Protein AF-A0A3M7NAZ9-F1 (afdb_monomer)

Structure (mmCIF, N/CA/C/O backbone):
data_AF-A0A3M7NAZ9-F1
#
_entry.id   AF-A0A3M7NAZ9-F1
#
loop_
_atom_site.group_PDB
_atom_site.id
_atom_site.type_symbol
_atom_site.label_atom_id
_atom_site.label_alt_id
_atom_site.label_comp_id
_atom_site.label_asym_id
_atom_site.label_entity_id
_atom_site.label_seq_id
_atom_site.pdbx_PDB_ins_code
_atom_site.Cartn_x
_atom_site.Cartn_y
_atom_site.Cartn_z
_atom_site.occupancy
_atom_site.B_iso_or_equiv
_atom_site.auth_seq_id
_atom_site.auth_comp_id
_atom_site.auth_asym_id
_atom_site.auth_atom_id
_atom_site.pdbx_PDB_model_num
ATOM 1 N N . MET A 1 1 ? 15.655 -13.057 -24.371 1.00 66.00 1 MET A N 1
ATOM 2 C CA . MET A 1 1 ? 16.473 -12.043 -23.666 1.00 66.00 1 MET A CA 1
ATOM 3 C C . MET A 1 1 ? 15.870 -11.839 -22.284 1.00 66.00 1 MET A C 1
ATOM 5 O O . MET A 1 1 ? 14.656 -11.699 -22.209 1.00 66.00 1 MET A O 1
ATOM 9 N N . VAL A 1 2 ? 16.664 -11.912 -21.213 1.00 79.81 2 VAL A N 1
ATOM 10 C CA . VAL A 1 2 ? 16.162 -11.764 -19.833 1.00 79.81 2 VAL A CA 1
ATOM 11 C C . VAL A 1 2 ? 16.092 -10.277 -19.487 1.00 79.81 2 VAL A C 1
ATOM 13 O O . VAL A 1 2 ? 17.062 -9.552 -19.715 1.00 79.81 2 VAL A O 1
ATOM 16 N N . LYS A 1 3 ? 14.947 -9.829 -18.963 1.00 83.62 3 LYS A N 1
ATOM 17 C CA . LYS A 1 3 ? 14.735 -8.464 -18.469 1.00 83.62 3 LYS A CA 1
ATOM 18 C C . LYS A 1 3 ? 14.530 -8.489 -16.955 1.00 83.62 3 LYS A C 1
ATOM 20 O O . LYS A 1 3 ? 13.880 -9.397 -16.444 1.00 83.62 3 LYS A O 1
ATOM 25 N N . ALA A 1 4 ? 15.064 -7.489 -16.268 1.00 84.88 4 ALA A N 1
ATOM 26 C CA . ALA A 1 4 ? 14.765 -7.195 -14.875 1.00 84.88 4 ALA A CA 1
ATOM 27 C C . ALA A 1 4 ? 13.618 -6.182 -14.834 1.00 84.88 4 ALA A C 1
ATOM 29 O O . ALA A 1 4 ? 13.743 -5.108 -15.420 1.00 84.88 4 ALA A O 1
ATOM 30 N N . GLY A 1 5 ? 12.505 -6.530 -14.191 1.00 82.75 5 GLY A N 1
ATOM 31 C CA . GLY A 1 5 ? 11.388 -5.619 -13.939 1.00 82.75 5 GLY A CA 1
ATOM 32 C C . GLY A 1 5 ? 11.303 -5.287 -12.455 1.00 82.75 5 GLY A C 1
ATOM 33 O O . GLY A 1 5 ? 11.588 -6.146 -11.622 1.00 82.75 5 GLY A O 1
ATOM 34 N N . ILE A 1 6 ? 10.910 -4.061 -12.116 1.00 85.62 6 ILE A N 1
ATOM 35 C CA . ILE A 1 6 ? 10.749 -3.638 -10.726 1.00 85.62 6 ILE A CA 1
ATOM 36 C C . ILE A 1 6 ? 9.333 -3.137 -10.457 1.00 85.62 6 ILE A C 1
ATOM 38 O O . ILE A 1 6 ? 8.802 -2.286 -11.162 1.00 85.62 6 ILE A O 1
ATOM 42 N N . LEU A 1 7 ? 8.733 -3.666 -9.392 1.00 87.12 7 LEU A N 1
ATOM 43 C CA . LEU A 1 7 ? 7.502 -3.143 -8.820 1.00 87.12 7 LEU A CA 1
ATOM 44 C C . LEU A 1 7 ? 7.859 -2.237 -7.643 1.00 87.12 7 LEU A C 1
ATOM 46 O O . LEU A 1 7 ? 8.495 -2.688 -6.685 1.00 87.12 7 LEU A O 1
ATOM 50 N N . LEU A 1 8 ? 7.420 -0.982 -7.717 1.00 84.81 8 LEU A N 1
ATOM 51 C CA . LEU A 1 8 ? 7.516 -0.017 -6.629 1.00 84.81 8 LEU A CA 1
ATOM 52 C C . LEU A 1 8 ? 6.176 0.076 -5.917 1.00 84.81 8 LEU A C 1
ATOM 54 O O . LEU A 1 8 ? 5.178 0.475 -6.509 1.00 84.81 8 LEU A O 1
ATOM 58 N N . SER A 1 9 ? 6.167 -0.268 -4.634 1.00 84.94 9 SER A N 1
ATOM 59 C CA . SER A 1 9 ? 4.989 -0.113 -3.781 1.00 84.94 9 SER A CA 1
ATOM 60 C C . SER A 1 9 ? 5.207 0.986 -2.746 1.00 84.94 9 SER A C 1
ATOM 62 O O . SER A 1 9 ? 6.298 1.129 -2.186 1.00 84.94 9 SER A O 1
ATOM 64 N N . ARG A 1 10 ? 4.149 1.748 -2.464 1.00 84.06 10 ARG A N 1
ATOM 65 C CA . ARG A 1 10 ? 4.075 2.647 -1.309 1.00 84.06 10 ARG A CA 1
ATOM 66 C C . ARG A 1 10 ? 3.192 1.990 -0.243 1.00 84.06 10 ARG A C 1
ATOM 68 O O . ARG A 1 10 ? 2.092 1.550 -0.586 1.00 84.06 10 ARG A O 1
ATOM 75 N N . PRO A 1 11 ? 3.651 1.851 1.011 1.00 81.38 11 PRO A N 1
ATOM 76 C CA . PRO A 1 11 ? 2.786 1.357 2.071 1.00 81.38 11 PRO A CA 1
ATOM 77 C C . PRO A 1 11 ? 1.646 2.351 2.329 1.00 81.38 11 PRO A C 1
ATOM 79 O O . PRO A 1 11 ? 1.861 3.558 2.181 1.00 81.38 11 PRO A O 1
ATOM 82 N N . PRO A 1 12 ? 0.452 1.874 2.718 1.00 82.19 12 PRO A N 1
ATOM 83 C CA . PRO A 1 12 ? -0.594 2.765 3.194 1.00 82.19 12 PRO A CA 1
ATOM 84 C C . PRO A 1 12 ? -0.091 3.501 4.442 1.00 82.19 12 PRO A C 1
ATOM 86 O O . PRO A 1 12 ? 0.514 2.899 5.330 1.00 82.19 12 PRO A O 1
ATOM 89 N N . LEU A 1 13 ? -0.289 4.819 4.473 1.00 79.69 13 LEU A N 1
ATOM 90 C CA . LEU A 1 13 ? 0.074 5.658 5.621 1.00 79.69 13 LEU A CA 1
ATOM 91 C C . LEU A 1 13 ? -1.034 5.698 6.674 1.00 79.69 13 LEU A C 1
ATOM 93 O O . LEU A 1 13 ? -0.771 6.001 7.833 1.00 79.69 13 LEU A O 1
ATOM 97 N N . LEU A 1 14 ? -2.263 5.418 6.247 1.00 79.38 14 LEU A N 1
ATOM 98 C CA . LEU A 1 14 ? -3.459 5.424 7.072 1.00 79.38 14 LEU A CA 1
ATOM 99 C C . LEU A 1 14 ? -4.006 4.003 7.167 1.00 79.38 14 LEU A C 1
ATOM 101 O O . LEU A 1 14 ? -3.797 3.184 6.270 1.00 79.38 14 LEU A O 1
ATOM 105 N N . THR A 1 15 ? -4.692 3.723 8.268 1.00 78.25 15 THR A N 1
ATOM 106 C CA . THR A 1 15 ? -5.481 2.502 8.418 1.00 78.25 15 THR A CA 1
ATOM 107 C C . THR A 1 15 ? -6.624 2.491 7.401 1.00 78.25 15 THR A C 1
ATOM 109 O O . THR A 1 15 ? -7.124 3.568 7.065 1.00 78.25 15 THR A O 1
ATOM 112 N N . PRO A 1 16 ? -7.030 1.310 6.904 1.00 79.25 16 PRO A N 1
ATOM 113 C CA . PRO A 1 16 ? -8.186 1.201 6.023 1.00 79.25 16 PRO A CA 1
ATOM 114 C C . PRO A 1 16 ? -9.466 1.620 6.752 1.00 79.25 16 PRO A C 1
ATOM 116 O O . PRO A 1 16 ? -9.531 1.577 7.985 1.00 79.25 16 PRO A O 1
ATOM 119 N N . ASP A 1 17 ? -10.479 1.995 5.977 1.00 77.81 17 ASP A N 1
ATOM 120 C CA . ASP A 1 17 ? -11.808 2.270 6.513 1.00 77.81 17 ASP A CA 1
ATOM 121 C C . ASP A 1 17 ? -12.437 0.965 7.022 1.00 77.81 17 ASP A C 1
ATOM 123 O O . ASP A 1 17 ? -12.345 -0.083 6.376 1.00 77.81 17 ASP A O 1
ATOM 127 N N . THR A 1 18 ? -13.052 1.017 8.203 1.00 78.12 18 THR A N 1
ATOM 128 C CA . THR A 1 18 ? -13.640 -0.163 8.841 1.00 78.12 18 THR A CA 1
ATOM 129 C C . THR A 1 18 ? -14.891 -0.618 8.101 1.00 78.12 18 THR A C 1
ATOM 131 O O . THR A 1 18 ? -15.740 0.183 7.700 1.00 78.12 18 THR A O 1
ATOM 134 N N . HIS A 1 19 ? -15.050 -1.933 7.942 1.00 84.88 19 HIS A N 1
ATOM 135 C CA . HIS A 1 19 ? -16.283 -2.472 7.377 1.00 84.88 19 HIS A CA 1
ATOM 136 C C . HIS A 1 19 ? -17.451 -2.264 8.372 1.00 84.88 19 HIS A C 1
ATOM 138 O O . HIS A 1 19 ? -17.239 -2.400 9.580 1.00 84.88 19 HIS A O 1
ATOM 144 N N . PRO A 1 20 ? -18.706 -2.026 7.930 1.00 82.81 20 PRO A N 1
ATOM 145 C CA . PRO A 1 20 ? -19.836 -1.799 8.844 1.00 82.81 20 PRO A CA 1
ATOM 146 C C . PRO A 1 20 ? -20.030 -2.907 9.892 1.00 82.81 20 PRO A C 1
ATOM 148 O O . PRO A 1 20 ? -20.353 -2.645 11.048 1.00 82.81 20 PRO A O 1
ATOM 151 N N . PHE A 1 21 ? -19.773 -4.160 9.504 1.00 85.00 21 PHE A N 1
ATOM 152 C CA . PHE A 1 21 ? -19.773 -5.293 10.435 1.00 85.00 21 PHE A CA 1
ATOM 153 C C . PHE A 1 21 ? -18.644 -5.222 11.475 1.00 85.00 21 PHE A C 1
ATOM 155 O O . PHE A 1 21 ? -18.879 -5.540 12.637 1.00 85.00 21 PHE A O 1
ATOM 162 N N . GLU A 1 22 ? -17.436 -4.805 11.089 1.00 79.50 22 GLU A N 1
ATOM 163 C CA . GLU A 1 22 ? -16.303 -4.676 12.016 1.00 79.50 22 GLU A CA 1
ATOM 164 C C . GLU A 1 22 ? -16.562 -3.571 13.037 1.00 79.50 22 GLU A C 1
ATOM 166 O O . GLU A 1 22 ? -16.331 -3.775 14.225 1.00 79.50 22 GLU A O 1
ATOM 171 N N . ALA A 1 23 ? -17.126 -2.442 12.599 1.00 78.25 23 ALA A N 1
ATOM 172 C CA . ALA A 1 23 ? -17.541 -1.364 13.491 1.00 78.25 23 ALA A CA 1
ATOM 173 C C . ALA A 1 23 ? -18.561 -1.858 14.536 1.00 78.25 23 ALA A C 1
ATOM 175 O O . ALA A 1 23 ? -18.346 -1.697 15.740 1.00 78.25 23 ALA A O 1
ATOM 176 N N . ALA A 1 24 ? -19.620 -2.550 14.097 1.00 78.19 24 ALA A N 1
ATOM 177 C CA . ALA A 1 24 ? -20.625 -3.123 14.995 1.00 78.19 24 ALA A CA 1
ATOM 178 C C . ALA A 1 24 ? -20.036 -4.189 15.940 1.00 78.19 24 ALA A C 1
ATOM 180 O O . ALA A 1 24 ? -20.386 -4.250 17.122 1.00 78.19 24 ALA A O 1
ATOM 181 N N . TYR A 1 25 ? -19.117 -5.018 15.440 1.00 85.69 25 TYR A N 1
ATOM 182 C CA . TYR A 1 25 ? -18.427 -6.028 16.236 1.00 85.69 25 TYR A CA 1
ATOM 183 C C . TYR A 1 25 ? -17.544 -5.398 17.316 1.00 85.69 25 TYR A C 1
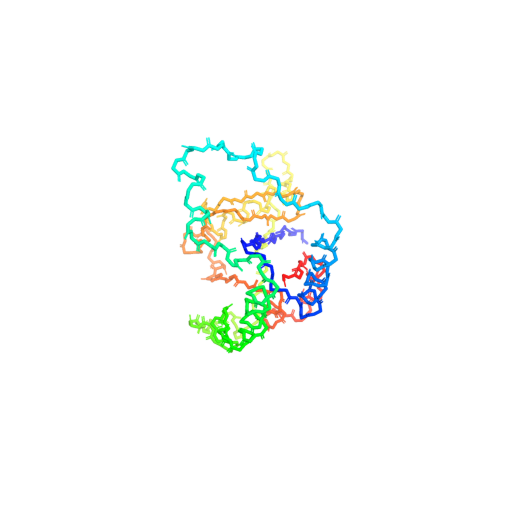ATOM 185 O O . TYR A 1 25 ? -17.627 -5.791 18.480 1.00 85.69 25 TYR A O 1
ATOM 193 N N . HIS A 1 26 ? -16.744 -4.389 16.971 1.00 81.81 26 HIS A N 1
ATOM 194 C CA . HIS A 1 26 ? -15.911 -3.671 17.933 1.00 81.81 26 HIS A CA 1
ATOM 195 C C . HIS A 1 26 ? -16.747 -2.951 18.991 1.00 81.81 26 HIS A C 1
ATOM 197 O O . HIS A 1 26 ? -16.404 -2.992 20.173 1.00 81.81 26 HIS A O 1
ATOM 203 N N . LEU A 1 27 ? -17.884 -2.374 18.603 1.00 80.56 27 LEU A N 1
ATOM 204 C CA . LEU A 1 27 ? -18.843 -1.779 19.533 1.00 80.56 27 LEU A CA 1
ATOM 205 C C . LEU A 1 27 ? -19.397 -2.829 20.509 1.00 80.56 27 LEU A C 1
ATOM 207 O O . LEU A 1 27 ? -19.415 -2.613 21.723 1.00 80.56 27 LEU A O 1
ATOM 211 N N . TYR A 1 28 ? -19.795 -3.999 20.007 1.00 81.44 28 TYR A N 1
ATOM 212 C CA . TYR A 1 28 ? -20.244 -5.110 20.847 1.00 81.44 28 TYR A CA 1
ATOM 213 C C . TYR A 1 28 ? -19.155 -5.575 21.825 1.00 81.44 28 TYR A C 1
ATOM 215 O O . TYR A 1 28 ? -19.415 -5.720 23.023 1.00 81.44 28 TYR A O 1
ATOM 223 N N . GLN A 1 29 ? -17.926 -5.762 21.337 1.00 88.38 29 GLN A N 1
ATOM 224 C CA . GLN A 1 29 ? -16.785 -6.143 22.169 1.00 88.38 29 GLN A CA 1
ATOM 225 C C . GLN A 1 29 ? -16.478 -5.096 23.241 1.00 88.38 29 GLN A C 1
ATOM 227 O O . GLN A 1 29 ? -16.198 -5.465 24.380 1.00 88.38 29 GLN A O 1
ATOM 232 N N . ARG A 1 30 ? -16.571 -3.803 22.909 1.00 80.44 30 ARG A N 1
ATOM 233 C CA . ARG A 1 30 ? -16.389 -2.705 23.863 1.00 80.44 30 ARG A CA 1
ATOM 234 C C . ARG A 1 30 ? -17.410 -2.783 24.997 1.00 80.44 30 ARG A C 1
ATOM 236 O O . ARG A 1 30 ? -17.002 -2.781 26.153 1.00 80.44 30 ARG A O 1
ATOM 243 N N . ARG A 1 31 ? -18.697 -2.981 24.687 1.00 79.75 31 ARG A N 1
ATOM 244 C CA . ARG A 1 31 ? -19.764 -3.141 25.697 1.00 79.75 31 ARG A CA 1
ATOM 245 C C . ARG A 1 31 ? -19.570 -4.374 26.580 1.00 79.75 31 ARG A C 1
ATOM 247 O O . ARG A 1 31 ? -19.859 -4.339 27.773 1.00 79.75 31 ARG A O 1
ATOM 254 N N . LEU A 1 32 ? -19.106 -5.486 26.007 1.00 85.12 32 LEU A N 1
ATOM 255 C CA . LEU A 1 32 ? -18.746 -6.664 26.800 1.00 85.12 32 LEU A CA 1
ATOM 256 C C . LEU A 1 32 ? -17.568 -6.369 27.727 1.00 85.12 32 LEU A C 1
ATOM 258 O O . LEU A 1 32 ? -17.608 -6.744 28.897 1.00 85.12 32 LEU A O 1
ATOM 262 N N . ASN A 1 33 ? -16.543 -5.690 27.218 1.00 86.69 33 ASN A N 1
ATOM 263 C CA . ASN A 1 33 ? -15.370 -5.340 28.001 1.00 86.69 33 ASN A CA 1
ATOM 264 C C . ASN A 1 33 ? -15.727 -4.377 29.138 1.00 86.69 33 ASN A C 1
ATOM 266 O O . ASN A 1 33 ? -15.308 -4.611 30.259 1.00 86.69 33 ASN A O 1
ATOM 270 N N . GLU A 1 34 ? -16.568 -3.372 28.897 1.00 81.94 34 GLU A N 1
ATOM 271 C CA . GLU A 1 34 ? -17.064 -2.440 29.923 1.00 81.94 34 GLU A CA 1
ATOM 272 C C . GLU A 1 34 ? -17.805 -3.156 31.066 1.00 81.94 34 GLU A C 1
ATOM 274 O O . GLU A 1 34 ? -17.721 -2.736 32.215 1.00 81.94 34 GLU A O 1
ATOM 279 N N . ARG A 1 35 ? -18.476 -4.281 30.781 1.00 84.88 35 ARG A N 1
ATOM 280 C CA . ARG A 1 35 ? -19.149 -5.102 31.805 1.00 84.88 35 ARG A CA 1
ATOM 281 C C . ARG A 1 35 ? -18.212 -6.028 32.575 1.00 84.88 35 ARG A C 1
ATOM 283 O O . ARG A 1 35 ? -18.533 -6.411 33.697 1.00 84.88 35 ARG A O 1
ATOM 290 N N . LEU A 1 36 ? -17.121 -6.463 31.948 1.00 88.69 36 LEU A N 1
ATOM 291 C CA . LEU A 1 36 ? -16.186 -7.436 32.520 1.00 88.69 36 LEU A CA 1
ATOM 292 C C . LEU A 1 36 ? -14.987 -6.774 33.200 1.00 88.69 36 LEU A C 1
ATOM 294 O O . LEU A 1 36 ? -14.394 -7.360 34.107 1.00 88.69 36 LEU A O 1
ATOM 298 N N . VAL A 1 37 ? -14.605 -5.582 32.747 1.00 86.94 37 VAL A N 1
ATOM 299 C CA . VAL A 1 37 ? -13.471 -4.841 33.281 1.00 86.94 37 VAL A CA 1
ATOM 300 C C . VAL A 1 37 ? -13.800 -4.325 34.675 1.00 86.94 37 VAL A C 1
ATOM 302 O O . VAL A 1 37 ? -14.934 -3.974 35.000 1.00 86.94 37 VAL A O 1
ATOM 305 N N . LEU A 1 38 ? -12.776 -4.276 35.520 1.00 87.38 38 LEU A N 1
ATOM 306 C CA . LEU A 1 38 ? -12.891 -3.614 36.809 1.00 87.38 38 LEU A CA 1
ATOM 307 C C . LEU A 1 38 ? -13.136 -2.112 36.589 1.00 87.38 38 LEU A C 1
ATOM 309 O O . LEU A 1 38 ? -12.568 -1.536 35.657 1.00 87.38 38 LEU A O 1
ATOM 313 N N . PRO A 1 39 ? -13.931 -1.460 37.454 1.00 81.81 39 PRO A N 1
ATOM 314 C CA . PRO A 1 39 ? -14.104 -0.017 37.387 1.00 81.81 39 PRO A CA 1
ATOM 315 C C . PRO A 1 39 ? -12.747 0.685 37.520 1.00 81.81 39 PRO A C 1
ATOM 317 O O . PRO A 1 39 ? -11.868 0.240 38.266 1.00 81.81 39 PRO A O 1
ATOM 320 N N . PHE A 1 40 ? -12.579 1.793 36.798 1.00 81.12 40 PHE A N 1
ATOM 321 C CA . PHE A 1 40 ? -11.334 2.555 36.792 1.00 81.12 40 PHE A CA 1
ATOM 322 C C . PHE A 1 40 ? -10.966 3.043 38.206 1.00 81.12 40 PHE A C 1
ATOM 324 O O . PHE A 1 40 ? -11.729 3.744 38.874 1.00 81.12 40 PHE A O 1
ATOM 331 N N . THR A 1 41 ? -9.775 2.671 38.682 1.00 80.31 41 THR A N 1
ATOM 332 C CA . THR A 1 41 ? -9.304 2.964 40.043 1.00 80.31 41 THR A CA 1
ATOM 333 C C . THR A 1 41 ? -8.632 4.336 40.124 1.00 80.31 41 THR A C 1
ATOM 335 O O . THR A 1 41 ? -7.409 4.459 40.172 1.00 80.31 41 THR A O 1
ATOM 338 N N . GLN A 1 42 ? -9.440 5.395 40.205 1.00 75.88 42 GLN A N 1
ATOM 339 C CA . GLN A 1 42 ? -8.965 6.790 40.209 1.00 75.88 42 GLN A CA 1
ATOM 340 C C . GLN A 1 42 ? -7.852 7.079 41.232 1.00 75.88 42 GLN A C 1
ATOM 342 O O . GLN A 1 42 ? -6.909 7.799 40.925 1.00 75.88 42 GLN A O 1
ATOM 347 N N . TYR A 1 43 ? -7.915 6.501 42.438 1.00 75.19 43 TYR A N 1
ATOM 348 C CA . TYR A 1 43 ? -6.937 6.763 43.506 1.00 75.19 43 TYR A CA 1
ATOM 349 C C . TYR A 1 43 ? -5.511 6.287 43.181 1.00 75.19 43 TYR A C 1
ATOM 351 O O . TYR A 1 43 ? -4.561 6.754 43.808 1.00 75.19 43 TYR A O 1
ATOM 359 N N . LEU A 1 44 ? -5.359 5.332 42.253 1.00 81.81 44 LEU A N 1
ATOM 360 C CA . LEU A 1 44 ? -4.053 4.836 41.821 1.00 81.81 44 LEU A CA 1
ATOM 361 C C . LEU A 1 44 ? -3.335 5.873 40.947 1.00 81.81 44 LEU A C 1
ATOM 363 O O . LEU A 1 44 ? -2.122 6.035 41.057 1.00 81.81 44 LEU A O 1
ATOM 367 N N . TYR A 1 45 ? -4.090 6.582 40.107 1.00 79.38 45 TYR A N 1
ATOM 368 C CA . TYR A 1 45 ? -3.566 7.538 39.130 1.00 79.38 45 TYR A CA 1
ATOM 369 C C . TYR A 1 45 ? -3.593 8.981 39.644 1.00 79.38 45 TYR A C 1
ATOM 371 O O . TYR A 1 45 ? -2.692 9.766 39.348 1.00 79.38 45 TYR A O 1
ATOM 379 N N . TYR A 1 46 ? -4.576 9.318 40.479 1.00 78.44 46 TYR A N 1
ATOM 380 C CA . TYR A 1 46 ? -4.782 10.658 41.012 1.00 78.44 46 TYR A CA 1
ATOM 381 C C . TYR A 1 46 ? -4.653 10.665 42.536 1.00 78.44 46 TYR A C 1
ATOM 383 O O . TYR A 1 46 ? -5.412 10.017 43.263 1.00 78.44 46 TYR A O 1
ATOM 391 N N . LYS A 1 47 ? -3.692 11.446 43.043 1.00 75.88 47 LYS A N 1
ATOM 392 C CA . LYS A 1 47 ? -3.550 11.678 44.484 1.00 75.88 47 LYS A CA 1
ATOM 393 C C . LYS A 1 47 ? -4.656 12.612 44.962 1.00 75.88 47 LYS A C 1
ATOM 395 O O . LYS A 1 47 ? -4.843 13.695 44.421 1.00 75.88 47 LYS A O 1
ATOM 400 N N . ARG A 1 48 ? -5.358 12.221 46.025 1.00 73.94 48 ARG A N 1
ATOM 401 C CA . ARG A 1 48 ? -6.375 13.077 46.651 1.00 73.94 48 ARG A CA 1
ATOM 402 C C . ARG A 1 48 ? -5.767 14.419 47.072 1.00 73.94 48 ARG A C 1
ATOM 404 O O . ARG A 1 48 ? -4.663 14.452 47.612 1.00 73.94 48 ARG A O 1
ATOM 411 N N . GLY A 1 49 ? -6.503 15.507 46.848 1.00 74.94 49 GLY A N 1
ATOM 412 C CA . GLY A 1 49 ? -6.099 16.857 47.253 1.00 74.94 49 GLY A CA 1
ATOM 413 C C . GLY A 1 49 ? -5.209 17.608 46.257 1.00 74.94 49 GLY A C 1
ATOM 414 O O . GLY A 1 49 ? -4.861 18.755 46.523 1.00 74.94 49 GLY A O 1
ATOM 415 N N . THR A 1 50 ? -4.854 17.019 45.110 1.00 76.25 50 THR A N 1
ATOM 416 C CA . THR A 1 50 ? -4.211 17.771 44.023 1.00 76.25 50 THR A CA 1
ATOM 417 C C . THR A 1 50 ? -5.252 18.549 43.204 1.00 76.25 50 THR A C 1
ATOM 419 O O . THR A 1 50 ? -6.421 18.155 43.161 1.00 76.25 50 THR A O 1
ATOM 422 N N . PRO A 1 51 ? -4.86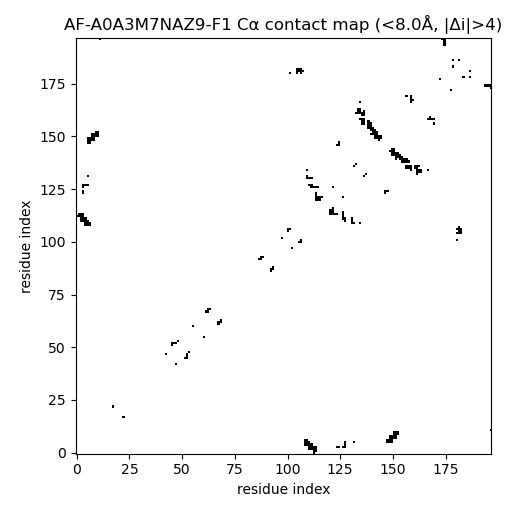6 19.644 42.523 1.00 70.75 51 PRO A N 1
ATOM 423 C CA . PRO A 1 51 ? -5.764 20.366 41.616 1.00 70.75 51 PRO A CA 1
ATOM 424 C C . PRO A 1 51 ? -6.342 19.462 40.517 1.00 70.75 51 PRO A C 1
ATOM 426 O O . PRO A 1 51 ? -7.513 19.573 40.187 1.00 70.75 51 PRO A O 1
ATOM 429 N N . THR A 1 52 ? -5.556 18.493 40.036 1.00 65.62 52 THR A N 1
ATOM 430 C CA . THR A 1 52 ? -5.985 17.475 39.060 1.00 65.62 52 THR A CA 1
ATOM 431 C C . THR A 1 52 ? -7.090 16.549 39.572 1.00 65.62 52 THR A C 1
ATOM 433 O O . THR A 1 52 ? -7.880 16.059 38.780 1.00 65.62 52 THR A O 1
ATOM 436 N N . TRP A 1 53 ? -7.178 16.315 40.886 1.00 61.72 53 TRP A N 1
ATOM 437 C CA . TRP A 1 53 ? -8.263 15.528 41.483 1.00 61.72 53 TRP A CA 1
ATOM 438 C C . TRP A 1 53 ? -9.574 16.324 41.557 1.00 61.72 53 TRP A C 1
ATOM 440 O O . TRP A 1 53 ? -10.653 15.751 41.448 1.00 61.72 53 TRP A O 1
ATOM 450 N N . HIS A 1 54 ? -9.482 17.645 41.737 1.00 57.75 54 HIS A N 1
ATOM 451 C CA . HIS A 1 54 ? -10.649 18.527 41.787 1.00 57.75 54 HIS A CA 1
ATOM 452 C C . HIS A 1 54 ? -11.227 18.805 40.397 1.00 57.75 54 HIS A C 1
ATOM 454 O O . HIS A 1 54 ? -12.426 19.032 40.304 1.00 57.75 54 HIS A O 1
ATOM 460 N N . ASP A 1 55 ? -10.406 18.754 39.344 1.00 60.47 55 ASP A N 1
ATOM 461 C CA . ASP A 1 55 ? -10.839 18.965 37.959 1.00 60.47 55 ASP A CA 1
ATOM 462 C C . ASP A 1 55 ? -11.912 17.939 37.546 1.00 60.47 55 ASP A C 1
ATOM 464 O O . ASP A 1 55 ? -13.016 18.325 37.195 1.00 60.47 55 ASP A O 1
ATOM 468 N N . GLU A 1 56 ? -11.703 16.631 37.743 1.00 60.03 56 GLU A N 1
ATOM 469 C CA . GLU A 1 56 ? -12.722 15.635 37.349 1.00 60.03 56 GLU A CA 1
ATOM 470 C C . GLU A 1 56 ? -13.957 15.592 38.270 1.00 60.03 56 GLU A C 1
ATOM 472 O O . GLU A 1 56 ? -15.080 15.397 37.802 1.00 60.03 56 GLU A O 1
ATOM 477 N N . VAL A 1 57 ? -13.776 15.805 39.582 1.00 54.12 57 VAL A N 1
ATOM 478 C CA . VAL A 1 57 ? -14.892 15.806 40.550 1.00 54.12 57 VAL A CA 1
ATOM 479 C C . VAL A 1 57 ? -15.798 17.030 40.363 1.00 54.12 57 VAL A C 1
ATOM 481 O O . VAL A 1 57 ? -17.003 16.927 40.585 1.00 54.12 57 VAL A O 1
ATOM 484 N N . LEU A 1 58 ? -15.243 18.180 39.960 1.00 55.25 58 LEU A N 1
ATOM 485 C CA . LEU A 1 58 ? -16.009 19.405 39.697 1.00 55.25 58 LEU A CA 1
ATOM 486 C C . LEU A 1 58 ? -16.571 19.464 38.274 1.00 55.25 58 LEU A C 1
ATOM 488 O O . LEU A 1 58 ? -17.605 20.097 38.073 1.00 55.25 58 LEU A O 1
ATOM 492 N N . VAL A 1 59 ? -15.917 18.818 37.305 1.00 58.38 59 VAL A N 1
ATOM 493 C CA . VAL A 1 59 ? -16.392 18.755 35.915 1.00 58.38 59 VAL A CA 1
ATOM 494 C C . VAL A 1 59 ? -17.567 17.789 35.767 1.00 58.38 59 VAL A C 1
ATOM 496 O O . VAL A 1 59 ? -18.362 17.971 34.851 1.00 58.38 59 VAL A O 1
ATOM 499 N N . GLY A 1 60 ? -17.741 16.833 36.692 1.00 55.66 60 GLY A N 1
ATOM 500 C CA . GLY A 1 60 ? -18.835 15.867 36.618 1.00 55.66 60 GLY A CA 1
ATOM 501 C C . GLY A 1 60 ? -18.728 15.087 35.316 1.00 55.66 60 GLY A C 1
ATOM 502 O O . GLY A 1 60 ? -19.559 15.247 34.433 1.00 55.66 60 GLY A O 1
ATOM 503 N N . ASP A 1 61 ? -17.647 14.322 35.161 1.00 56.81 61 ASP A N 1
ATOM 504 C CA . ASP A 1 61 ? -17.333 13.684 33.888 1.00 56.81 61 ASP A CA 1
ATOM 505 C C . ASP A 1 61 ? -18.405 12.651 33.489 1.00 56.81 61 ASP A C 1
ATOM 507 O O . ASP A 1 61 ? -18.442 11.517 33.969 1.00 56.81 61 ASP A O 1
ATOM 511 N N . GLU A 1 62 ? -19.311 13.066 32.604 1.00 55.81 62 GLU A N 1
ATOM 512 C CA . GLU A 1 62 ? -20.360 12.220 32.036 1.00 55.81 62 GLU A CA 1
ATOM 513 C C . GLU A 1 62 ? -19.839 11.362 30.877 1.00 55.81 62 GLU A C 1
ATOM 515 O O . GLU A 1 62 ? -20.615 10.594 30.310 1.00 55.81 62 GLU A O 1
ATOM 520 N N . SER A 1 63 ? -18.551 11.452 30.514 1.00 51.72 63 SER A N 1
ATOM 521 C CA . SER A 1 63 ? -17.962 10.752 29.361 1.00 51.72 63 SER A CA 1
ATOM 522 C C . SER A 1 63 ? -18.131 9.227 29.406 1.00 51.72 63 SER A C 1
ATOM 524 O O . SER A 1 63 ? -18.255 8.593 28.357 1.00 51.72 63 SER A O 1
ATOM 526 N N . GLY A 1 64 ? -18.187 8.648 30.610 1.00 49.12 64 GLY A N 1
ATOM 527 C CA . GLY A 1 64 ? -18.451 7.227 30.849 1.00 49.12 64 GLY A CA 1
ATOM 528 C C . GLY A 1 64 ? -19.910 6.885 31.164 1.00 49.12 64 GLY A C 1
ATOM 529 O O . GLY A 1 64 ? -20.204 5.723 31.437 1.00 49.12 64 GLY A O 1
ATOM 530 N N . SER A 1 65 ? -20.825 7.861 31.177 1.00 57.06 65 SER A N 1
ATOM 531 C CA . SER A 1 65 ? -22.246 7.588 31.403 1.00 57.06 65 SER A CA 1
ATOM 532 C C . SER A 1 65 ? -22.832 6.842 30.204 1.00 57.06 65 SER A C 1
ATOM 534 O O . SER A 1 65 ? -22.576 7.205 29.054 1.00 57.06 65 SER A O 1
ATOM 536 N N . ASP A 1 66 ? -23.653 5.819 30.459 1.00 49.97 66 ASP A N 1
ATOM 537 C CA . ASP A 1 66 ? -24.295 5.023 29.402 1.00 49.97 66 ASP A CA 1
ATOM 538 C C . ASP A 1 66 ? -24.998 5.912 28.363 1.00 49.97 66 ASP A C 1
ATOM 540 O O . ASP A 1 66 ? -24.962 5.617 27.173 1.00 49.97 66 ASP A O 1
ATOM 544 N N . GLN A 1 67 ? -25.593 7.028 28.802 1.00 47.75 67 GLN A N 1
ATOM 545 C CA . GLN A 1 67 ? -26.267 8.003 27.943 1.00 47.75 67 GLN A CA 1
ATOM 546 C C . GLN A 1 67 ? -25.295 8.771 27.042 1.00 47.75 67 GLN A C 1
ATOM 548 O O . GLN A 1 67 ? -25.570 8.904 25.855 1.00 47.75 67 GLN A O 1
ATOM 553 N N . ARG A 1 68 ? -24.145 9.224 27.557 1.00 60.53 68 ARG A N 1
ATOM 554 C CA . ARG A 1 68 ? -23.152 9.958 26.763 1.00 60.53 68 ARG A CA 1
ATOM 555 C C . ARG A 1 68 ? -22.376 9.052 25.821 1.00 60.53 68 ARG A C 1
ATOM 557 O O . ARG A 1 68 ? -22.068 9.452 24.704 1.00 60.53 68 ARG A O 1
ATOM 564 N N . VAL A 1 69 ? -22.090 7.823 26.246 1.00 55.50 69 VAL A N 1
ATOM 565 C CA . VAL A 1 69 ? -21.525 6.793 25.371 1.00 55.50 69 VAL A CA 1
ATOM 566 C C . VAL A 1 69 ? -22.536 6.455 24.278 1.00 55.50 69 VAL A C 1
ATOM 568 O O . VAL A 1 69 ? -22.155 6.412 23.119 1.00 55.50 69 VAL A O 1
ATOM 571 N N . LEU A 1 70 ? -23.827 6.300 24.598 1.00 51.19 70 LEU A N 1
ATOM 572 C CA . LEU A 1 70 ? -24.884 6.143 23.593 1.00 51.19 70 LEU A CA 1
ATOM 573 C C . LEU A 1 70 ? -24.986 7.348 22.653 1.00 51.19 70 LEU A C 1
ATOM 575 O O . LEU A 1 70 ? -25.121 7.129 21.461 1.00 51.19 70 LEU A O 1
ATOM 579 N N . GLU A 1 71 ? -24.887 8.585 23.139 1.00 60.97 71 GLU A N 1
ATOM 580 C CA . GLU A 1 71 ? -24.863 9.783 22.288 1.00 60.97 71 GLU A CA 1
ATOM 581 C C . GLU A 1 71 ? -23.641 9.818 21.373 1.00 60.97 71 GLU A C 1
ATOM 583 O O . GLU A 1 71 ? -23.798 10.022 20.180 1.00 60.97 71 GLU A O 1
ATOM 588 N N . LEU A 1 72 ? -22.437 9.565 21.893 1.00 62.41 72 LEU A N 1
ATOM 589 C CA . LEU A 1 72 ? -21.213 9.496 21.088 1.00 62.41 72 LEU A CA 1
ATOM 590 C C . LEU A 1 72 ? -21.287 8.369 20.054 1.00 62.41 72 LEU A C 1
ATOM 592 O O . LEU A 1 72 ? -20.806 8.534 18.940 1.00 62.41 72 LEU A O 1
ATOM 596 N N . LEU A 1 73 ? -21.925 7.250 20.405 1.00 56.16 73 LEU A N 1
ATOM 597 C CA . LEU A 1 73 ? -22.172 6.128 19.503 1.00 56.16 73 LEU A CA 1
ATOM 598 C C . LEU A 1 73 ? -23.263 6.435 18.470 1.00 56.16 73 LEU A C 1
ATOM 600 O O . LEU A 1 73 ? -23.135 5.990 17.340 1.00 56.16 73 LEU A O 1
ATOM 604 N N . VAL A 1 74 ? -24.313 7.183 18.820 1.00 58.56 74 VAL A N 1
ATOM 605 C CA . VAL A 1 74 ? -25.363 7.645 17.893 1.00 58.56 74 VAL A CA 1
ATOM 606 C C . VAL A 1 74 ? -24.829 8.749 16.983 1.00 58.56 74 VAL A C 1
ATOM 608 O O . VAL A 1 74 ? -25.217 8.811 15.822 1.00 58.56 74 VAL A O 1
ATOM 611 N N . ASP A 1 75 ? -23.902 9.574 17.460 1.00 58.97 75 ASP A N 1
ATOM 612 C CA . ASP A 1 75 ? -23.159 10.537 16.652 1.00 58.97 75 ASP A CA 1
ATOM 613 C C . ASP A 1 75 ? -22.128 9.832 15.751 1.00 58.97 75 ASP A C 1
ATOM 615 O O . ASP A 1 75 ? -21.936 10.257 14.614 1.00 58.97 75 ASP A O 1
ATOM 619 N N . GLU A 1 76 ? -21.498 8.737 16.198 1.00 56.75 76 GLU A N 1
ATOM 620 C CA . GLU A 1 76 ? -20.638 7.882 15.360 1.00 56.75 76 GLU A CA 1
ATOM 621 C C . GLU A 1 76 ? -21.449 7.086 14.316 1.00 56.75 76 GLU A C 1
ATOM 623 O O . GLU A 1 76 ? -21.102 7.109 13.135 1.00 56.75 76 GLU A O 1
ATOM 628 N N . GLU A 1 77 ? -22.561 6.441 14.696 1.00 54.97 77 GLU A N 1
ATOM 629 C CA . GLU A 1 77 ? -23.490 5.749 13.780 1.00 54.97 77 GLU A CA 1
ATOM 630 C C . GLU A 1 77 ? -24.214 6.746 12.853 1.00 54.97 77 GLU A C 1
ATOM 632 O O . GLU A 1 77 ? -24.459 6.452 11.682 1.00 54.97 77 GLU A O 1
ATOM 637 N N . GLY A 1 78 ? -24.504 7.956 13.339 1.00 45.34 78 GLY A N 1
ATOM 638 C CA . GLY A 1 78 ? -25.165 9.048 12.618 1.00 45.34 78 GLY A CA 1
ATOM 639 C C . GLY A 1 78 ? -24.242 9.868 11.711 1.00 45.34 78 GLY A C 1
ATOM 640 O O . GLY A 1 78 ? -24.727 10.607 10.852 1.00 45.34 78 GLY A O 1
ATOM 641 N N . ARG A 1 79 ? -22.918 9.704 11.825 1.00 46.59 79 ARG A N 1
ATOM 642 C CA . ARG A 1 79 ? -21.916 10.295 10.917 1.00 46.59 79 ARG A CA 1
ATOM 643 C C . ARG A 1 79 ? -21.369 9.330 9.872 1.00 46.59 79 ARG A C 1
ATOM 645 O O . ARG A 1 79 ? -20.487 9.714 9.109 1.00 46.59 79 ARG A O 1
ATOM 652 N N . GLY A 1 80 ? -21.987 8.162 9.694 1.00 41.16 80 GLY A N 1
ATOM 653 C CA . GLY A 1 80 ? -21.855 7.414 8.435 1.00 41.16 80 GLY A CA 1
ATOM 654 C C . GLY A 1 80 ? -22.296 8.231 7.202 1.00 41.16 80 GLY A C 1
ATOM 655 O O . G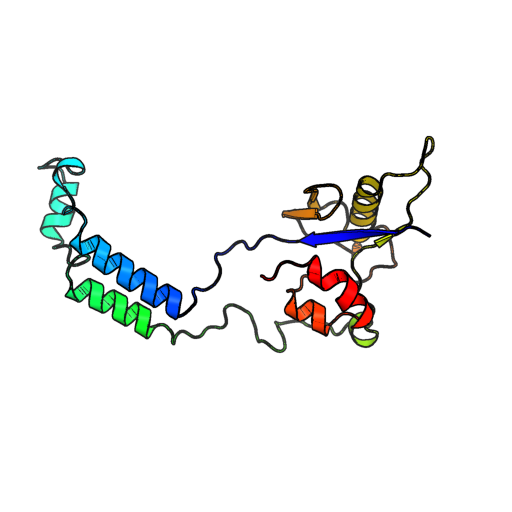LY A 1 80 ? -21.981 7.868 6.071 1.00 41.16 80 GLY A O 1
ATOM 656 N N . ALA A 1 81 ? -23.001 9.351 7.420 1.00 41.03 81 ALA A N 1
ATOM 657 C CA . ALA A 1 81 ? -23.492 10.270 6.399 1.00 41.03 81 ALA A CA 1
ATOM 658 C C . ALA A 1 81 ? -22.656 11.551 6.199 1.00 41.03 81 ALA A C 1
ATOM 660 O O . ALA A 1 81 ? -23.010 12.342 5.325 1.00 41.03 81 ALA A O 1
ATOM 661 N N . GLU A 1 82 ? -21.518 11.754 6.882 1.00 39.38 82 GLU A N 1
ATOM 662 C CA . GLU A 1 82 ? -20.520 12.730 6.400 1.00 39.38 82 GLU A CA 1
ATOM 663 C C . GLU A 1 82 ? -19.632 12.055 5.343 1.00 39.38 82 GLU A C 1
ATOM 665 O O . GLU A 1 82 ? -18.420 11.882 5.460 1.00 39.38 82 GLU A O 1
ATOM 670 N N . PHE A 1 83 ? -20.336 11.638 4.290 1.00 39.03 83 PHE A N 1
ATOM 671 C CA . PHE A 1 83 ? -19.879 11.098 3.023 1.00 39.03 83 PHE A CA 1
ATOM 672 C C . PHE A 1 83 ? -19.071 12.174 2.291 1.00 39.03 83 PHE A C 1
ATOM 674 O O . PHE A 1 83 ? -19.495 12.751 1.292 1.00 39.03 83 PHE A O 1
ATOM 681 N N . THR A 1 84 ? -17.885 12.484 2.804 1.00 38.38 84 THR A N 1
ATOM 682 C CA . THR A 1 84 ? -16.825 12.953 1.925 1.00 38.38 84 THR A CA 1
ATOM 683 C C . THR A 1 84 ? -16.169 11.705 1.359 1.00 38.38 84 THR A C 1
ATOM 685 O O . THR A 1 84 ? -15.680 10.878 2.129 1.00 38.38 84 THR A O 1
ATOM 688 N N . PRO A 1 85 ? -16.126 11.520 0.029 1.00 39.50 85 PRO A N 1
ATOM 689 C CA . PRO A 1 85 ? -15.149 10.603 -0.511 1.00 39.50 85 PRO A CA 1
ATOM 690 C C . PRO A 1 85 ? -13.796 11.206 -0.119 1.00 39.50 85 PRO A C 1
ATOM 692 O O . PRO A 1 85 ? -13.378 12.233 -0.662 1.00 39.50 85 PRO A O 1
ATOM 695 N N . ARG A 1 86 ? -13.119 10.639 0.886 1.00 47.31 86 ARG A N 1
ATOM 696 C CA . ARG A 1 86 ? -11.700 10.926 1.114 1.00 47.31 86 ARG A CA 1
ATOM 697 C C . ARG A 1 86 ? -10.925 10.242 -0.005 1.00 47.31 86 ARG A C 1
ATOM 699 O O . ARG A 1 86 ? -10.372 9.163 0.128 1.00 47.31 86 ARG A O 1
ATOM 706 N N . GLY A 1 87 ? -10.975 10.908 -1.147 1.00 43.38 87 GLY A N 1
ATOM 707 C CA . GLY A 1 87 ? -10.525 10.453 -2.445 1.00 43.38 87 GLY A CA 1
ATOM 708 C C . GLY A 1 87 ? -11.271 11.291 -3.468 1.00 43.38 87 GLY A C 1
ATOM 709 O O . GLY A 1 87 ? -12.474 11.131 -3.644 1.00 43.38 87 GLY A O 1
ATOM 710 N N . GLY A 1 88 ? -10.585 12.248 -4.091 1.00 35.97 88 GLY A N 1
ATOM 711 C CA . GLY A 1 88 ? -11.170 13.057 -5.157 1.00 35.97 88 GLY A CA 1
ATOM 712 C C . GLY A 1 88 ? -11.909 12.194 -6.190 1.00 35.97 88 GLY A C 1
ATOM 713 O O . GLY A 1 88 ? -11.554 11.046 -6.422 1.00 35.97 88 GLY A O 1
ATOM 714 N N . ASN A 1 89 ? -12.957 12.776 -6.771 1.00 34.19 89 ASN A N 1
ATOM 715 C CA . ASN A 1 89 ? -13.908 12.203 -7.729 1.00 34.19 89 ASN A CA 1
ATOM 716 C C . ASN A 1 89 ? -13.475 10.890 -8.435 1.00 34.19 89 ASN A C 1
ATOM 718 O O . ASN A 1 89 ? -12.535 10.883 -9.228 1.00 34.19 89 ASN A O 1
ATOM 722 N N . VAL A 1 90 ? -14.262 9.823 -8.232 1.00 44.81 90 VAL A N 1
ATOM 723 C CA . VAL A 1 90 ? -14.087 8.426 -8.708 1.00 44.81 90 VAL A CA 1
ATOM 724 C C . VAL A 1 90 ? -13.976 8.284 -10.241 1.00 44.81 90 VAL A C 1
ATOM 726 O O . VAL A 1 90 ? -13.633 7.222 -10.750 1.00 44.81 90 VAL A O 1
ATOM 729 N N . LYS A 1 91 ? -14.221 9.351 -11.015 1.00 40.50 91 LYS A N 1
ATOM 730 C CA . LYS A 1 91 ? -13.983 9.373 -12.473 1.00 40.50 91 LYS A CA 1
ATOM 731 C C . LYS A 1 91 ? -12.868 10.315 -12.930 1.00 40.50 91 LYS A C 1
ATOM 733 O O . LYS A 1 91 ? -12.440 10.218 -14.077 1.00 40.50 91 LYS A O 1
ATOM 738 N N . THR A 1 92 ? -12.421 11.264 -12.107 1.00 41.91 92 THR A N 1
ATOM 739 C CA . THR A 1 92 ? -11.417 12.267 -12.502 1.00 41.91 92 THR A CA 1
ATOM 740 C C . THR A 1 92 ? -10.837 12.918 -11.246 1.00 41.91 92 THR A C 1
ATOM 742 O O . THR A 1 92 ? -11.307 13.964 -10.801 1.00 41.91 92 THR A O 1
ATOM 745 N N . GLY A 1 93 ? -9.822 12.297 -10.644 1.00 41.25 93 GLY A N 1
ATOM 746 C CA . GLY A 1 93 ? -9.103 12.819 -9.479 1.00 41.25 93 GLY A CA 1
ATOM 747 C C . GLY A 1 93 ? -8.237 14.048 -9.782 1.00 41.25 93 GLY A C 1
ATOM 748 O O . GLY A 1 93 ? -7.048 14.012 -9.511 1.00 41.25 93 GLY A O 1
ATOM 749 N N . GLY A 1 94 ? -8.814 15.111 -10.359 1.00 42.06 94 GLY A N 1
ATOM 750 C CA . GLY A 1 94 ? -8.184 16.426 -10.509 1.00 42.06 94 GLY A CA 1
ATOM 751 C C . GLY A 1 94 ? -6.807 16.385 -11.177 1.00 42.06 94 GLY A C 1
ATOM 752 O O . GLY A 1 94 ? -5.797 16.394 -10.488 1.00 42.06 94 GLY A O 1
ATOM 753 N N . LEU A 1 95 ? -6.806 16.427 -12.517 1.00 37.62 95 LEU A N 1
ATOM 754 C CA . LEU A 1 95 ? -5.678 16.294 -13.463 1.00 37.62 95 LEU A CA 1
ATOM 755 C C . LEU A 1 95 ? -5.384 14.856 -13.914 1.00 37.62 95 LEU A C 1
ATOM 757 O O . LEU A 1 95 ? -4.295 14.324 -13.726 1.00 37.62 95 LEU A O 1
ATOM 761 N N . THR A 1 96 ? -6.311 14.267 -14.669 1.00 43.59 96 THR A N 1
ATOM 762 C CA . THR A 1 96 ? -5.908 13.328 -15.722 1.00 43.59 96 THR A CA 1
ATOM 763 C C . THR A 1 96 ? -5.429 14.151 -16.911 1.00 43.59 96 THR A C 1
ATOM 765 O O . THR A 1 96 ? -6.233 14.625 -17.720 1.00 43.59 96 THR A O 1
ATOM 768 N N . ARG A 1 97 ? -4.116 14.330 -17.051 1.00 50.44 97 ARG A N 1
ATOM 769 C CA . ARG A 1 97 ? -3.589 14.483 -18.406 1.00 50.44 97 ARG A CA 1
ATOM 770 C C . ARG A 1 97 ? -3.872 13.155 -19.104 1.00 50.44 97 ARG A C 1
ATOM 772 O O . ARG A 1 97 ? -3.348 12.138 -18.679 1.00 50.44 97 ARG A O 1
ATOM 779 N N . VAL A 1 98 ? -4.740 13.145 -20.115 1.00 53.56 98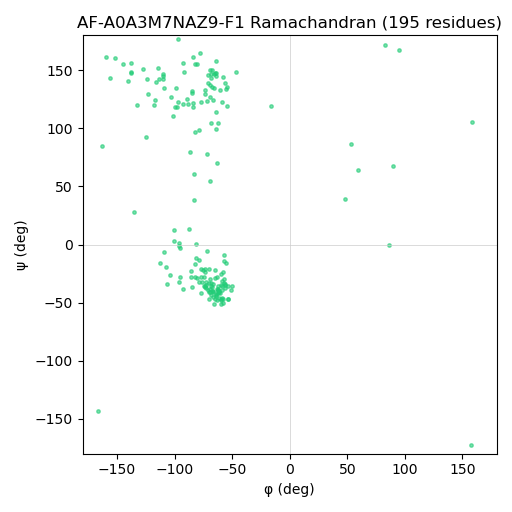 VAL A N 1
ATOM 780 C CA . VAL A 1 98 ? -4.783 12.001 -21.032 1.00 53.56 98 VAL A CA 1
ATOM 781 C C . VAL A 1 98 ? -3.477 12.070 -21.793 1.00 53.56 98 VAL A C 1
ATOM 783 O O . VAL A 1 98 ? -3.268 12.957 -22.622 1.00 53.56 98 VAL A O 1
ATOM 786 N N . THR A 1 99 ? -2.555 11.195 -21.440 1.00 59.38 99 THR A N 1
ATOM 787 C CA . THR A 1 99 ? -1.272 11.123 -22.118 1.00 59.38 99 THR A CA 1
ATOM 788 C C . THR A 1 99 ? -1.403 10.261 -23.361 1.00 59.38 99 THR A C 1
ATOM 790 O O . THR A 1 99 ? -2.323 9.454 -23.510 1.00 59.38 99 THR A O 1
ATOM 793 N N . ALA A 1 100 ? -0.450 10.399 -24.280 1.00 62.72 100 ALA A N 1
ATOM 794 C CA . ALA A 1 100 ? -0.364 9.493 -25.420 1.00 62.72 100 ALA A CA 1
ATOM 795 C C . ALA A 1 100 ? -0.213 8.018 -24.978 1.00 62.72 100 ALA A C 1
ATOM 797 O O . ALA A 1 100 ? -0.572 7.117 -25.737 1.00 62.72 100 ALA A O 1
ATOM 798 N N . ALA A 1 101 ? 0.287 7.770 -23.758 1.00 64.44 101 ALA A N 1
ATOM 799 C CA . ALA A 1 101 ? 0.421 6.436 -23.179 1.00 64.44 101 ALA A CA 1
ATOM 800 C C . ALA A 1 101 ? -0.940 5.805 -22.833 1.00 64.44 101 ALA A C 1
ATOM 802 O O . ALA A 1 101 ? -1.139 4.624 -23.127 1.00 64.44 101 ALA A O 1
ATOM 803 N N . ASP A 1 102 ? -1.896 6.594 -22.326 1.00 65.75 102 ASP A N 1
ATOM 804 C CA . ASP A 1 102 ? -3.260 6.134 -22.016 1.00 65.75 102 ASP A CA 1
ATOM 805 C C . ASP A 1 102 ? -3.996 5.658 -23.271 1.00 65.75 102 ASP A C 1
ATOM 807 O O . ASP A 1 102 ? -4.641 4.611 -23.277 1.00 65.75 102 ASP A O 1
ATOM 811 N N . GLN A 1 103 ? -3.838 6.390 -24.377 1.00 68.19 103 GLN A N 1
ATOM 812 C CA . GLN A 1 103 ? -4.475 6.050 -25.654 1.00 68.19 103 GLN A CA 1
ATOM 813 C C . GLN A 1 103 ? -3.891 4.782 -26.288 1.00 68.19 103 GLN A C 1
ATOM 815 O O . GLN A 1 103 ? -4.591 4.065 -27.001 1.00 68.19 103 GLN A O 1
ATOM 820 N N . ARG A 1 104 ? -2.607 4.500 -26.041 1.00 69.12 104 ARG A N 1
ATOM 821 C CA . ARG A 1 104 ? -1.889 3.356 -26.621 1.00 69.12 104 ARG A CA 1
ATOM 822 C C . ARG A 1 104 ? -1.859 2.125 -25.713 1.00 69.12 104 ARG A C 1
ATOM 824 O O . ARG A 1 104 ? -1.305 1.116 -26.136 1.00 69.12 104 ARG A O 1
ATOM 831 N N . LYS A 1 105 ? -2.415 2.199 -24.491 1.00 68.50 105 LYS A N 1
ATOM 832 C CA . LYS A 1 105 ? -2.272 1.171 -23.436 1.00 68.50 105 LYS A CA 1
ATOM 833 C C . LYS A 1 105 ? -0.812 0.733 -23.243 1.00 68.50 105 LYS A C 1
ATOM 835 O O . LYS A 1 105 ? -0.516 -0.443 -23.061 1.00 68.50 105 LYS A O 1
ATOM 840 N N . GLY A 1 106 ? 0.107 1.695 -23.321 1.00 79.19 106 GLY A N 1
ATOM 841 C CA . GLY A 1 106 ? 1.554 1.458 -23.278 1.00 79.19 106 GLY A CA 1
ATOM 842 C C . GLY A 1 106 ? 2.146 1.430 -21.869 1.00 79.19 106 GLY A C 1
ATOM 843 O O . GLY A 1 106 ? 3.359 1.550 -21.727 1.00 79.19 106 GLY A O 1
ATOM 844 N N . TRP A 1 107 ? 1.310 1.347 -20.834 1.00 86.50 107 TRP A N 1
ATOM 845 C CA . TRP A 1 107 ? 1.757 1.383 -19.447 1.00 86.50 107 TRP A CA 1
ATOM 846 C C . TRP A 1 107 ? 2.359 0.045 -19.032 1.00 86.50 107 TRP A C 1
ATOM 848 O O . TRP A 1 107 ? 1.700 -0.994 -19.067 1.00 86.50 107 TRP A O 1
ATOM 858 N N . GLU A 1 108 ? 3.611 0.086 -18.594 1.00 87.56 108 GLU A N 1
ATOM 859 C CA . GLU A 1 108 ? 4.339 -1.063 -18.075 1.00 87.56 108 GLU A CA 1
ATOM 860 C C . GLU A 1 108 ? 5.141 -0.677 -16.832 1.00 87.56 108 GLU A C 1
ATOM 862 O O . GLU A 1 108 ? 5.489 0.486 -16.618 1.00 87.56 108 GLU A O 1
ATOM 867 N N . LEU A 1 109 ? 5.433 -1.669 -15.990 1.00 88.31 109 LEU A N 1
ATOM 868 C CA . LEU A 1 109 ? 6.357 -1.482 -14.878 1.00 88.31 109 LEU A CA 1
ATOM 869 C C . LEU A 1 109 ? 7.773 -1.220 -15.417 1.00 88.31 109 LEU A C 1
ATOM 871 O O . LEU A 1 109 ? 8.143 -1.821 -16.433 1.00 88.31 109 LEU A O 1
ATOM 875 N N . PRO A 1 110 ? 8.596 -0.405 -14.728 1.00 88.00 110 PRO A N 1
ATOM 876 C CA . PRO A 1 110 ? 9.960 -0.141 -15.161 1.00 88.00 110 PRO A CA 1
ATOM 877 C C . PRO A 1 110 ? 10.724 -1.452 -15.340 1.00 88.00 110 PRO A C 1
ATOM 879 O O . PRO A 1 110 ? 10.875 -2.248 -14.406 1.00 88.00 110 PRO A O 1
ATOM 882 N N . SER A 1 111 ? 11.175 -1.700 -16.566 1.00 87.06 111 SER A N 1
ATOM 883 C CA . SER A 1 111 ? 11.914 -2.905 -16.915 1.00 87.06 111 SER A CA 1
ATOM 884 C C . SER A 1 111 ? 13.083 -2.591 -17.837 1.00 87.06 111 SER A C 1
ATOM 886 O O . SER A 1 111 ? 13.043 -1.654 -18.636 1.00 87.06 111 SER A O 1
ATOM 888 N N . GLY A 1 112 ? 14.150 -3.377 -17.725 1.00 86.88 112 GLY A N 1
ATOM 889 C CA . GLY A 1 112 ? 15.347 -3.194 -18.536 1.00 86.88 112 GLY A CA 1
ATOM 890 C C . GLY A 1 112 ? 16.115 -4.492 -18.763 1.00 86.88 112 GLY A C 1
ATOM 891 O O . GLY A 1 112 ? 15.909 -5.478 -18.050 1.00 86.88 112 GLY A O 1
ATOM 892 N N . PRO A 1 113 ? 16.976 -4.539 -19.791 1.00 88.00 113 PRO A N 1
ATOM 893 C CA . PRO A 1 113 ? 17.829 -5.691 -20.034 1.00 88.00 113 PRO A CA 1
ATOM 894 C C . PRO A 1 113 ? 18.908 -5.809 -18.952 1.00 88.00 113 PRO A C 1
ATOM 896 O O . PRO A 1 113 ? 19.388 -4.807 -18.418 1.00 88.00 113 PRO A O 1
ATOM 899 N N . LEU A 1 114 ? 19.320 -7.047 -18.674 1.00 85.12 114 LEU A N 1
ATOM 900 C CA . LEU A 1 114 ? 20.532 -7.305 -17.897 1.00 85.12 114 LEU A CA 1
ATOM 901 C C . LEU A 1 114 ? 21.755 -6.907 -18.725 1.00 85.12 114 LEU A C 1
ATOM 903 O O . LEU A 1 114 ? 21.902 -7.378 -19.858 1.00 85.12 114 LEU A O 1
ATOM 907 N N . LEU A 1 115 ? 22.624 -6.065 -18.168 1.00 82.50 115 LEU A N 1
ATOM 908 C CA . LEU A 1 115 ? 23.870 -5.686 -18.826 1.00 82.50 115 LEU A CA 1
ATOM 909 C C . LEU A 1 115 ? 25.016 -6.628 -18.415 1.00 82.50 115 LEU A C 1
ATOM 911 O O . LEU A 1 115 ? 25.030 -7.157 -17.299 1.00 82.50 115 LEU A O 1
ATOM 915 N N . PRO A 1 116 ? 25.992 -6.872 -19.307 1.00 75.31 116 PRO A N 1
ATOM 916 C CA . PRO A 1 116 ? 27.240 -7.507 -18.915 1.00 75.31 116 PRO A CA 1
ATOM 917 C C . PRO A 1 116 ? 28.077 -6.514 -18.094 1.00 75.31 116 PRO A C 1
ATOM 919 O O . PRO A 1 116 ? 28.383 -5.413 -18.550 1.00 75.31 116 PRO A O 1
ATOM 922 N N . LEU A 1 117 ? 28.454 -6.908 -16.881 1.00 71.06 117 LEU A N 1
ATOM 923 C CA . LEU A 1 117 ? 29.429 -6.199 -16.060 1.00 71.06 117 LEU A CA 1
ATOM 924 C C . LEU A 1 117 ? 30.850 -6.609 -16.493 1.00 71.06 117 LEU A C 1
ATOM 926 O O . LEU A 1 117 ? 31.060 -7.721 -16.979 1.00 71.06 117 LEU A O 1
ATOM 930 N N . HIS A 1 118 ? 31.851 -5.753 -16.254 1.00 60.19 118 HIS A N 1
ATOM 931 C CA . HIS A 1 118 ? 33.266 -6.005 -16.595 1.00 60.19 118 HIS A CA 1
ATOM 932 C C . HIS A 1 118 ? 33.849 -7.317 -16.009 1.00 60.19 118 HIS A C 1
ATOM 934 O O . HIS A 1 118 ? 34.883 -7.783 -16.478 1.00 60.19 118 HIS A O 1
ATOM 940 N N . GLN A 1 119 ? 33.194 -7.928 -15.012 1.00 55.41 119 GLN A N 1
ATOM 941 C CA . GLN A 1 119 ? 33.574 -9.205 -14.385 1.00 55.41 119 GLN A CA 1
ATOM 942 C C . GLN A 1 119 ? 32.376 -10.167 -14.179 1.00 55.41 119 GLN A C 1
ATOM 944 O O . GLN A 1 119 ? 32.388 -10.973 -13.253 1.00 55.41 119 GLN A O 1
ATOM 949 N N . GLY A 1 120 ? 31.311 -10.108 -14.996 1.00 67.31 120 GLY A N 1
ATOM 950 C CA . GLY A 1 120 ? 30.192 -11.063 -14.881 1.00 67.31 120 GLY A CA 1
ATOM 951 C C . GLY A 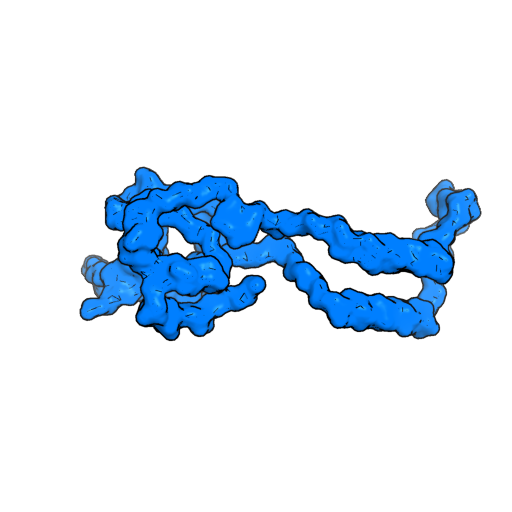1 120 ? 28.860 -10.592 -15.471 1.00 67.31 120 GLY A C 1
ATOM 952 O O . GLY A 1 120 ? 28.782 -9.551 -16.112 1.00 67.31 120 GLY A O 1
ATOM 953 N N . LYS A 1 121 ? 27.783 -11.360 -15.261 1.00 67.06 121 LYS A N 1
ATOM 954 C CA . LYS A 1 121 ? 26.409 -10.905 -15.551 1.00 67.06 121 LYS A CA 1
ATOM 955 C C . LYS A 1 121 ? 25.893 -10.110 -14.349 1.00 67.06 121 LYS A C 1
ATOM 957 O O . LYS A 1 121 ? 26.015 -10.596 -13.229 1.00 67.06 121 LYS A O 1
ATOM 962 N N . GLU A 1 122 ? 25.321 -8.930 -14.583 1.00 78.94 122 GLU A N 1
ATOM 963 C CA . GLU A 1 122 ? 24.661 -8.124 -13.545 1.00 78.94 122 GLU A CA 1
ATOM 964 C C . GLU A 1 122 ? 23.576 -8.948 -12.824 1.00 78.94 122 GLU A C 1
ATOM 966 O O . GLU A 1 122 ? 22.799 -9.670 -13.464 1.00 78.94 122 GLU A O 1
ATOM 971 N N . GLY A 1 123 ? 23.525 -8.864 -11.490 1.00 83.38 123 GLY A N 1
ATOM 972 C CA . GLY A 1 123 ? 22.486 -9.532 -10.711 1.00 83.38 123 GLY A CA 1
ATOM 973 C C . GLY A 1 123 ? 21.109 -8.918 -10.974 1.00 83.38 123 GLY A C 1
ATOM 974 O O . GLY A 1 123 ? 20.987 -7.720 -11.215 1.00 83.38 123 GLY A O 1
ATOM 975 N N . LEU A 1 124 ? 20.035 -9.707 -10.869 1.00 83.19 124 LEU A N 1
ATOM 97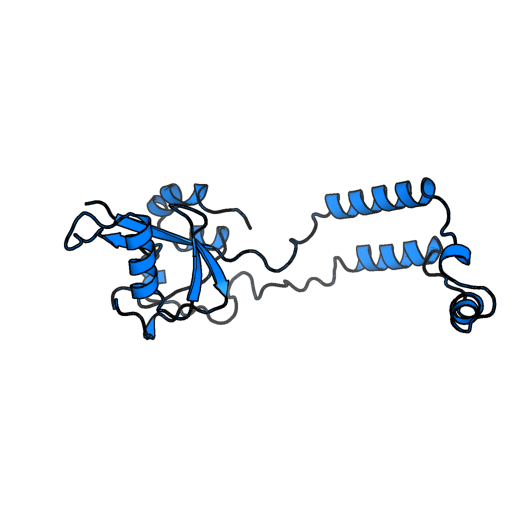6 C CA . LEU A 1 124 ? 18.676 -9.225 -11.167 1.00 83.19 124 LEU A CA 1
ATOM 977 C C . LEU A 1 124 ? 18.272 -8.020 -10.288 1.00 83.19 124 LEU A C 1
ATOM 979 O O . LEU A 1 124 ? 17.636 -7.086 -10.766 1.00 83.19 124 LEU A O 1
ATOM 983 N N . ARG A 1 125 ? 18.722 -8.003 -9.026 1.00 83.12 125 ARG A N 1
ATOM 984 C CA . ARG A 1 125 ? 18.517 -6.892 -8.081 1.00 83.12 125 ARG A CA 1
ATOM 985 C C . ARG A 1 125 ? 19.329 -5.644 -8.439 1.00 83.12 125 ARG A C 1
ATOM 987 O O . ARG A 1 125 ? 18.827 -4.533 -8.294 1.00 83.12 125 ARG A O 1
ATOM 994 N N . GLU A 1 126 ? 20.575 -5.818 -8.869 1.00 85.12 126 GLU A N 1
ATOM 995 C CA . GLU A 1 126 ? 21.450 -4.710 -9.273 1.00 85.12 126 GLU A CA 1
ATOM 996 C C . GLU A 1 126 ? 20.903 -4.049 -10.535 1.00 85.12 126 GLU A C 1
ATOM 998 O O . GLU A 1 126 ? 20.700 -2.836 -10.543 1.00 85.12 126 GLU A O 1
ATOM 1003 N N . ALA A 1 127 ? 20.508 -4.867 -11.515 1.00 86.94 127 ALA A N 1
ATOM 1004 C CA . ALA A 1 127 ? 19.829 -4.416 -12.718 1.00 86.94 127 ALA A CA 1
ATOM 1005 C C . ALA A 1 127 ? 18.525 -3.689 -12.393 1.00 86.94 127 ALA A C 1
ATOM 1007 O O . ALA A 1 127 ? 18.291 -2.603 -12.908 1.00 86.94 127 ALA A O 1
ATOM 1008 N N . ALA A 1 128 ? 17.695 -4.231 -11.498 1.00 85.50 128 ALA A N 1
ATOM 1009 C CA . ALA A 1 128 ? 16.460 -3.572 -11.079 1.00 85.50 128 ALA A CA 1
ATOM 1010 C C . ALA A 1 128 ? 16.724 -2.212 -10.407 1.00 85.50 128 ALA A C 1
ATOM 1012 O O . ALA A 1 128 ? 16.017 -1.246 -10.684 1.00 85.50 128 ALA A O 1
ATOM 1013 N N . ARG A 1 129 ? 17.758 -2.100 -9.560 1.00 86.00 129 ARG A N 1
ATOM 1014 C CA . ARG A 1 129 ? 18.151 -0.834 -8.917 1.00 86.00 129 ARG A CA 1
ATOM 1015 C C . ARG A 1 129 ? 18.698 0.179 -9.919 1.00 86.00 129 ARG A C 1
ATOM 1017 O O . ARG A 1 129 ? 18.390 1.362 -9.804 1.00 86.00 129 ARG A O 1
ATOM 1024 N N . ARG A 1 130 ? 19.492 -0.275 -10.888 1.00 86.94 130 ARG A N 1
ATOM 1025 C CA . ARG A 1 130 ? 20.017 0.565 -11.963 1.00 86.94 130 ARG A CA 1
ATOM 1026 C C . ARG A 1 130 ? 18.889 1.068 -12.854 1.00 86.94 130 ARG A C 1
ATOM 1028 O O . ARG A 1 130 ? 18.772 2.274 -13.015 1.00 86.94 130 ARG A O 1
ATOM 1035 N N . VAL A 1 131 ? 18.029 0.171 -13.343 1.00 87.06 131 VAL A N 1
ATOM 1036 C CA . VAL A 1 131 ? 16.839 0.523 -14.134 1.00 87.06 131 VAL A CA 1
ATOM 1037 C C . VAL A 1 131 ? 16.007 1.543 -13.368 1.00 87.06 131 VAL A C 1
ATOM 1039 O O . VAL A 1 131 ? 15.682 2.584 -13.913 1.00 87.06 131 VAL A O 1
ATOM 1042 N N . LEU A 1 132 ? 15.757 1.319 -12.078 1.00 86.44 132 LEU A N 1
ATOM 1043 C CA . LEU A 1 132 ? 15.015 2.264 -11.252 1.00 86.44 132 LEU A CA 1
ATOM 1044 C C . LEU A 1 132 ? 15.652 3.660 -11.192 1.00 86.44 132 LEU A C 1
ATOM 1046 O O . LEU A 1 132 ? 14.954 4.663 -11.330 1.00 86.44 132 LEU A O 1
ATOM 1050 N N . ALA A 1 133 ? 16.964 3.734 -10.969 1.00 85.62 133 ALA A N 1
ATOM 1051 C CA . ALA A 1 133 ? 17.685 5.002 -10.915 1.00 85.62 133 ALA A CA 1
ATOM 1052 C C . ALA A 1 133 ? 17.726 5.693 -12.290 1.00 85.62 133 ALA A C 1
ATOM 1054 O O . ALA A 1 133 ? 17.606 6.914 -12.368 1.00 85.62 133 ALA A O 1
ATOM 1055 N N . GLU A 1 134 ? 17.844 4.915 -13.369 1.00 87.06 134 GLU A N 1
ATOM 1056 C CA . GLU A 1 134 ? 17.815 5.396 -14.751 1.00 87.06 134 GLU A CA 1
ATOM 1057 C C . GLU A 1 134 ? 16.437 5.925 -15.157 1.00 87.06 134 GLU A C 1
ATOM 1059 O O . GLU A 1 134 ? 16.392 6.885 -15.921 1.00 87.06 134 GLU A O 1
ATOM 1064 N N . THR A 1 135 ? 15.338 5.327 -14.671 1.00 85.44 135 THR A N 1
ATOM 1065 C CA . THR A 1 135 ? 13.957 5.683 -15.054 1.00 85.44 135 THR A CA 1
ATOM 1066 C C . THR A 1 135 ? 13.301 6.710 -14.139 1.00 85.44 135 THR A C 1
ATOM 1068 O O . THR A 1 135 ? 12.543 7.553 -14.607 1.00 85.44 135 THR A O 1
ATOM 1071 N N . CYS A 1 136 ? 13.535 6.631 -12.828 1.00 81.31 136 CYS A N 1
ATOM 1072 C CA . CYS A 1 136 ? 12.850 7.460 -11.829 1.00 81.31 136 CYS A CA 1
ATOM 1073 C C . CYS A 1 136 ? 13.763 8.519 -11.194 1.00 81.31 136 CYS A C 1
ATOM 1075 O O . CYS A 1 136 ? 13.276 9.358 -10.433 1.00 81.31 136 CYS A O 1
ATOM 1077 N N . GLY A 1 137 ? 15.062 8.493 -11.507 1.00 83.12 137 GLY A N 1
ATOM 1078 C CA . GLY A 1 137 ? 16.068 9.396 -10.960 1.00 83.12 137 GLY A CA 1
ATOM 1079 C C . GLY A 1 137 ? 16.609 8.965 -9.584 1.00 83.12 137 GLY A C 1
ATOM 1080 O O . GLY A 1 137 ? 16.093 8.039 -8.954 1.00 83.12 137 GLY A O 1
ATOM 1081 N N . PRO A 1 138 ? 17.662 9.642 -9.087 1.00 80.88 138 PRO A N 1
ATOM 1082 C CA . PRO A 1 138 ? 18.330 9.288 -7.830 1.00 80.88 138 PRO A CA 1
ATOM 1083 C C . PRO A 1 138 ? 17.589 9.764 -6.567 1.00 80.88 138 PRO A C 1
ATOM 1085 O O . PRO A 1 138 ? 17.900 9.308 -5.469 1.00 80.88 138 PRO A O 1
ATOM 1088 N N . ASN A 1 139 ? 16.602 10.657 -6.695 1.00 81.88 139 ASN A N 1
ATOM 1089 C CA . ASN A 1 139 ? 15.934 11.337 -5.572 1.00 81.88 139 ASN A CA 1
ATOM 1090 C C . ASN A 1 139 ? 14.812 10.504 -4.921 1.00 81.88 139 ASN A C 1
ATOM 1092 O O . ASN A 1 139 ? 13.768 11.032 -4.532 1.00 81.88 139 ASN A O 1
ATOM 1096 N N . MET A 1 140 ? 15.016 9.192 -4.800 1.00 79.00 140 MET A N 1
ATOM 1097 C CA . MET A 1 140 ? 14.023 8.275 -4.251 1.00 79.00 140 MET A CA 1
ATOM 1098 C C . MET A 1 140 ? 14.654 7.350 -3.216 1.00 79.00 140 MET A C 1
ATOM 1100 O O . MET A 1 140 ? 15.563 6.574 -3.518 1.00 79.00 140 MET A O 1
ATOM 1104 N N . ASN A 1 141 ? 14.145 7.404 -1.985 1.00 81.38 141 ASN A N 1
ATOM 1105 C CA . ASN A 1 141 ? 14.583 6.508 -0.929 1.00 81.38 141 ASN A CA 1
ATOM 1106 C C . ASN A 1 141 ? 13.844 5.171 -1.065 1.00 81.38 141 ASN A C 1
ATOM 1108 O O . ASN A 1 141 ? 12.688 5.021 -0.651 1.00 81.38 141 ASN A O 1
ATOM 1112 N N . THR A 1 142 ? 14.517 4.223 -1.715 1.00 82.75 142 THR A N 1
ATOM 1113 C CA . THR A 1 142 ? 13.978 2.907 -2.061 1.00 82.75 142 THR A CA 1
ATOM 1114 C C . THR A 1 142 ? 14.630 1.832 -1.214 1.00 82.75 142 THR A C 1
ATOM 1116 O O . THR A 1 142 ? 15.849 1.774 -1.060 1.00 82.75 142 THR A O 1
ATOM 1119 N N . TRP A 1 143 ? 13.803 0.941 -0.688 1.00 80.94 143 TRP A N 1
ATOM 1120 C CA . TRP A 1 143 ? 14.246 -0.228 0.044 1.00 80.94 143 TRP A CA 1
ATOM 1121 C C . TRP A 1 143 ? 13.820 -1.487 -0.689 1.00 80.94 143 TRP A C 1
ATOM 1123 O O . TRP A 1 143 ? 12.640 -1.719 -0.956 1.00 80.94 143 TRP A O 1
ATOM 1133 N N . PHE A 1 144 ? 14.794 -2.331 -0.996 1.00 79.88 144 PHE A N 1
ATOM 1134 C CA . PHE A 1 144 ? 14.541 -3.631 -1.597 1.00 79.88 144 PHE A CA 1
ATOM 1135 C C . PHE A 1 144 ? 14.223 -4.629 -0.489 1.00 79.88 144 PHE A C 1
ATOM 1137 O O . PHE A 1 144 ? 15.068 -4.889 0.365 1.00 79.88 144 PHE A O 1
ATOM 1144 N N . VAL A 1 145 ? 13.012 -5.189 -0.516 1.00 73.50 145 VAL A N 1
ATOM 1145 C CA . VAL A 1 145 ? 12.567 -6.191 0.466 1.00 73.50 145 VAL A CA 1
ATOM 1146 C C . VAL A 1 145 ? 13.341 -7.505 0.284 1.00 73.50 145 VAL A C 1
ATOM 1148 O O . VAL A 1 145 ? 13.664 -8.176 1.257 1.00 73.50 145 VAL A O 1
ATOM 1151 N N . GLY A 1 146 ? 13.704 -7.840 -0.957 1.00 72.00 146 GLY A N 1
ATOM 1152 C CA . GLY A 1 146 ? 14.476 -9.030 -1.313 1.00 72.00 146 GLY A CA 1
ATOM 1153 C C . GLY A 1 146 ? 15.001 -8.945 -2.744 1.00 72.00 146 GLY A C 1
ATOM 1154 O O . GLY A 1 146 ? 15.366 -7.863 -3.208 1.00 72.00 146 GLY A O 1
ATOM 1155 N N . ALA A 1 147 ? 15.029 -10.074 -3.461 1.00 62.56 147 ALA A N 1
ATOM 1156 C CA . ALA A 1 147 ? 15.365 -10.069 -4.884 1.00 62.56 147 ALA A CA 1
ATOM 1157 C C . ALA A 1 147 ? 14.343 -9.247 -5.698 1.00 62.56 147 ALA A C 1
ATOM 1159 O O . ALA A 1 147 ? 14.775 -8.500 -6.564 1.00 62.56 147 ALA A O 1
ATOM 1160 N N . HIS A 1 148 ? 13.039 -9.339 -5.378 1.00 54.62 148 HIS A N 1
ATOM 1161 C CA . HIS A 1 148 ? 11.895 -8.529 -5.868 1.00 54.62 148 HIS A CA 1
ATOM 1162 C C . HIS A 1 148 ? 10.785 -8.620 -4.795 1.00 54.62 148 HIS A C 1
ATOM 1164 O O . HIS A 1 148 ? 10.669 -9.723 -4.252 1.00 54.62 148 HIS A O 1
ATOM 1170 N N . PRO A 1 149 ? 9.947 -7.608 -4.452 1.00 69.44 149 PRO A N 1
ATOM 1171 C CA . PRO A 1 149 ? 9.764 -6.222 -4.933 1.00 69.44 149 PRO A CA 1
ATOM 1172 C C . PRO A 1 149 ? 10.482 -5.133 -4.092 1.00 69.44 149 PRO A C 1
ATOM 1174 O O . PRO A 1 149 ? 11.096 -5.419 -3.059 1.00 69.44 149 PRO A O 1
ATOM 1177 N N . ALA A 1 150 ? 10.390 -3.866 -4.526 1.00 66.25 150 ALA A N 1
ATOM 1178 C CA . ALA A 1 150 ? 10.925 -2.706 -3.809 1.00 66.25 150 ALA A CA 1
ATOM 1179 C C . ALA A 1 150 ? 9.808 -1.820 -3.229 1.00 66.25 150 ALA A C 1
ATOM 1181 O O . ALA A 1 150 ? 8.717 -1.678 -3.788 1.00 66.25 150 ALA A O 1
ATOM 1182 N N . ARG A 1 151 ? 10.091 -1.219 -2.075 1.00 70.44 151 ARG A N 1
ATOM 1183 C CA . ARG A 1 151 ? 9.192 -0.311 -1.365 1.00 70.44 151 ARG A CA 1
ATOM 1184 C C . ARG A 1 151 ? 9.821 1.076 -1.304 1.00 70.44 151 ARG A C 1
ATOM 1186 O O . ARG A 1 151 ? 11.026 1.200 -1.089 1.00 70.44 151 ARG A O 1
ATOM 1193 N N . ILE A 1 152 ? 9.016 2.114 -1.493 1.00 71.88 152 ILE A N 1
ATOM 1194 C CA . ILE A 1 152 ? 9.453 3.501 -1.306 1.00 71.88 152 ILE A CA 1
ATOM 1195 C C . ILE A 1 152 ? 9.008 3.976 0.066 1.00 71.88 152 ILE A C 1
ATOM 1197 O O . ILE A 1 152 ? 7.865 3.753 0.465 1.00 71.88 152 ILE A O 1
ATOM 1201 N N . PHE A 1 153 ? 9.926 4.637 0.765 1.00 57.22 153 PHE A N 1
ATOM 1202 C CA . PHE A 1 153 ? 9.670 5.231 2.074 1.00 57.22 153 PHE A CA 1
ATOM 1203 C C . PHE A 1 153 ? 9.572 6.756 2.017 1.00 57.22 153 PHE A C 1
ATOM 1205 O O . PHE A 1 153 ? 8.798 7.343 2.765 1.00 57.22 153 PHE A O 1
ATOM 1212 N N . ALA A 1 154 ? 10.338 7.397 1.133 1.00 54.12 154 ALA A N 1
ATOM 1213 C CA . A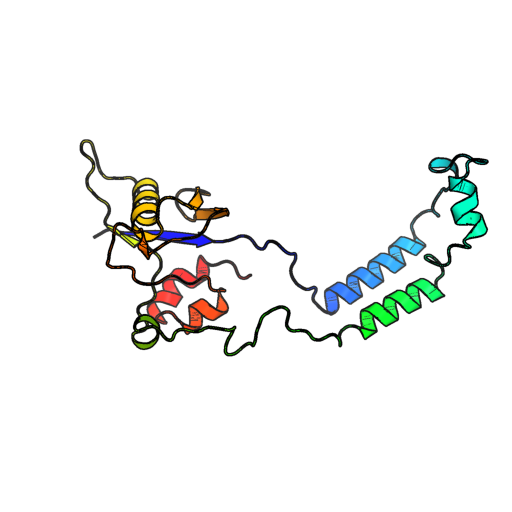LA A 1 154 ? 10.337 8.845 0.950 1.00 54.12 154 ALA A CA 1
ATOM 1214 C C . ALA A 1 154 ? 10.915 9.227 -0.423 1.00 54.12 154 ALA A C 1
ATOM 1216 O O . ALA A 1 154 ? 11.642 8.446 -1.041 1.00 54.12 154 ALA A O 1
ATOM 1217 N N . GLY A 1 155 ? 10.637 10.450 -0.873 1.00 66.38 155 GLY A N 1
ATOM 1218 C CA . GLY A 1 155 ? 11.065 10.962 -2.178 1.00 66.38 155 GLY A CA 1
ATOM 1219 C C . GLY A 1 155 ? 10.003 10.797 -3.265 1.00 66.38 155 GLY A C 1
ATOM 1220 O O . GLY A 1 155 ? 8.998 10.109 -3.082 1.00 66.38 155 GLY A O 1
ATOM 1221 N N . GLN A 1 156 ? 10.216 11.468 -4.392 1.00 70.94 156 GLN A N 1
ATOM 1222 C CA . GLN A 1 156 ? 9.321 11.437 -5.548 1.00 70.94 156 GLN A CA 1
ATOM 1223 C C . GLN A 1 156 ? 10.106 11.003 -6.783 1.00 70.94 156 GLN A C 1
ATOM 1225 O O . GLN A 1 156 ? 11.266 11.380 -6.953 1.00 70.94 156 GLN A O 1
ATOM 1230 N N . ALA A 1 157 ? 9.465 10.215 -7.647 1.00 73.81 157 ALA A N 1
ATOM 1231 C CA . ALA A 1 157 ? 10.024 9.903 -8.953 1.00 73.81 157 ALA A CA 1
ATOM 1232 C C . ALA A 1 157 ? 10.080 11.185 -9.795 1.00 73.81 157 ALA A C 1
ATOM 1234 O O . ALA A 1 157 ? 9.112 11.944 -9.845 1.00 73.81 157 ALA A O 1
ATOM 1235 N N . ASN A 1 158 ? 11.209 11.417 -10.460 1.00 75.69 158 ASN A N 1
ATOM 1236 C CA . ASN A 1 158 ? 11.370 12.525 -11.388 1.00 75.69 158 ASN A CA 1
ATOM 1237 C C . ASN A 1 158 ? 11.824 11.996 -12.750 1.00 75.69 158 ASN A C 1
ATOM 1239 O O . ASN A 1 158 ? 13.015 11.840 -13.011 1.00 75.69 158 ASN A O 1
ATOM 1243 N N . VAL A 1 159 ? 10.849 11.737 -13.623 1.00 73.75 159 VAL A N 1
ATOM 1244 C CA . VAL A 1 159 ? 11.083 11.191 -14.971 1.00 73.75 159 VAL A CA 1
ATOM 1245 C C . VAL A 1 159 ? 11.749 12.214 -15.902 1.00 73.75 159 VAL A C 1
ATOM 1247 O O . VAL A 1 159 ? 12.430 11.835 -16.842 1.00 73.75 159 VAL A O 1
ATOM 1250 N N . GLN A 1 160 ? 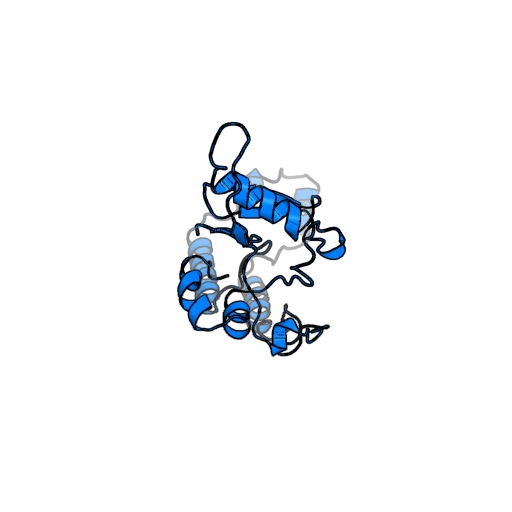11.654 13.518 -15.617 1.00 70.81 160 GLN A N 1
ATOM 1251 C CA . GLN A 1 160 ? 12.297 14.557 -16.440 1.00 70.81 160 GLN A CA 1
ATOM 1252 C C . GLN A 1 160 ? 13.821 14.615 -16.248 1.00 70.81 160 GLN A C 1
ATOM 1254 O O . GLN A 1 160 ? 14.543 15.088 -17.119 1.00 70.81 160 GLN A O 1
ATOM 1259 N N . GLN A 1 161 ? 14.315 14.138 -15.102 1.00 66.75 161 GLN A N 1
ATOM 1260 C CA . GLN A 1 161 ? 15.745 14.048 -14.788 1.00 66.75 161 GLN A CA 1
ATOM 1261 C C . GLN A 1 161 ? 16.315 12.644 -15.077 1.00 66.75 161 GLN A C 1
ATOM 1263 O O . GLN A 1 161 ? 17.498 12.390 -14.854 1.00 66.75 161 GLN A O 1
ATOM 1268 N N . ALA A 1 162 ? 15.469 11.720 -15.534 1.00 68.25 162 ALA A N 1
ATOM 1269 C CA . ALA A 1 162 ? 15.829 10.341 -15.817 1.00 68.25 162 ALA A CA 1
ATOM 1270 C C . ALA A 1 162 ? 16.775 10.248 -17.025 1.00 68.25 162 ALA A C 1
ATOM 1272 O O . ALA A 1 162 ? 16.647 10.988 -17.999 1.00 68.25 162 ALA A O 1
ATOM 1273 N N . ALA A 1 163 ? 17.727 9.315 -16.972 1.00 66.38 163 ALA A N 1
ATOM 1274 C CA . ALA A 1 163 ? 18.701 9.112 -18.044 1.00 66.38 163 ALA A CA 1
ATOM 1275 C C . ALA A 1 163 ? 18.086 8.428 -19.278 1.00 66.38 163 ALA A C 1
ATOM 1277 O O . ALA A 1 163 ? 18.642 8.514 -20.373 1.00 66.38 163 ALA A O 1
ATOM 1278 N N . ASN A 1 164 ? 16.956 7.732 -19.107 1.00 70.69 164 ASN A N 1
ATOM 1279 C CA . ASN A 1 164 ? 16.311 6.974 -20.171 1.00 70.69 164 ASN A CA 1
ATOM 1280 C C . ASN A 1 164 ? 15.097 7.726 -20.764 1.00 70.69 164 ASN A C 1
ATOM 1282 O O . ASN A 1 164 ? 14.054 7.781 -20.111 1.00 70.69 164 ASN A O 1
ATOM 1286 N N . PRO A 1 165 ? 15.173 8.220 -22.018 1.00 71.00 165 PRO A N 1
ATOM 1287 C CA . PRO A 1 165 ? 14.085 8.965 -22.661 1.00 71.00 165 PRO A CA 1
ATOM 1288 C C . PRO A 1 165 ? 12.883 8.093 -23.064 1.00 71.00 165 PRO A C 1
ATOM 1290 O O . PRO A 1 165 ? 11.880 8.619 -23.547 1.00 71.00 165 PRO A O 1
ATOM 1293 N N . ALA A 1 166 ? 12.966 6.765 -22.904 1.00 76.81 166 ALA A N 1
ATOM 1294 C CA . ALA A 1 166 ? 11.855 5.859 -23.195 1.00 76.81 166 ALA A CA 1
ATOM 1295 C C . ALA A 1 166 ? 10.652 6.083 -22.262 1.00 76.81 166 ALA A C 1
ATOM 1297 O O . ALA A 1 166 ? 9.512 5.859 -22.666 1.00 76.81 166 ALA A O 1
ATOM 1298 N N . TYR A 1 167 ? 10.900 6.548 -21.035 1.00 78.50 167 TYR A N 1
ATOM 1299 C CA . TYR A 1 167 ? 9.862 6.842 -20.055 1.00 78.50 167 TYR A CA 1
ATOM 1300 C C . TYR A 1 167 ? 9.565 8.339 -20.081 1.00 78.50 167 TYR A C 1
ATOM 1302 O O . TYR A 1 167 ? 10.443 9.157 -19.831 1.00 78.50 167 TYR A O 1
ATOM 1310 N N . GLN A 1 168 ? 8.327 8.696 -20.417 1.00 79.00 168 GLN A N 1
ATOM 1311 C CA . GLN A 1 168 ? 7.889 10.095 -20.535 1.00 79.00 168 GLN A CA 1
ATOM 1312 C C . GLN A 1 168 ? 7.042 10.538 -19.340 1.00 79.00 168 GLN A C 1
ATOM 1314 O O . GLN A 1 168 ? 6.980 11.726 -19.018 1.00 79.00 168 GLN A O 1
ATOM 1319 N N . ASP A 1 169 ? 6.386 9.578 -18.690 1.00 81.19 169 ASP A N 1
ATOM 1320 C CA . ASP A 1 169 ? 5.409 9.818 -17.642 1.00 81.19 169 ASP A CA 1
ATOM 1321 C C . ASP A 1 169 ? 5.479 8.732 -16.553 1.00 81.19 169 ASP A C 1
ATOM 1323 O O . ASP A 1 169 ? 5.929 7.613 -16.804 1.00 81.19 169 ASP A O 1
ATOM 1327 N N . PHE A 1 170 ? 5.039 9.072 -15.343 1.00 84.44 170 PHE A N 1
ATOM 1328 C CA . PHE A 1 170 ? 4.793 8.153 -14.244 1.00 84.44 170 PHE A CA 1
ATOM 1329 C C . PHE A 1 170 ? 3.486 8.510 -13.528 1.00 84.44 170 PHE A C 1
ATOM 1331 O O . PHE A 1 170 ? 3.140 9.680 -13.365 1.00 84.44 170 PHE A O 1
ATOM 1338 N N . GLN A 1 171 ? 2.806 7.488 -13.012 1.00 83.94 171 GLN A N 1
ATOM 1339 C CA . GLN A 1 171 ? 1.622 7.661 -12.181 1.00 83.94 171 GLN A CA 1
ATOM 1340 C C . GLN A 1 171 ? 1.626 6.658 -11.026 1.00 83.94 171 GLN A C 1
ATOM 1342 O O . GLN A 1 171 ? 2.004 5.498 -11.192 1.00 83.94 171 GLN A O 1
ATOM 1347 N N . TRP A 1 172 ? 1.200 7.113 -9.845 1.00 83.31 172 TRP A N 1
ATOM 1348 C CA . TRP A 1 172 ? 0.898 6.238 -8.713 1.00 83.31 172 TRP A CA 1
ATOM 1349 C C . TRP A 1 172 ? -0.555 5.797 -8.809 1.00 83.31 172 TRP A C 1
ATOM 1351 O O . TRP A 1 172 ? -1.438 6.649 -8.791 1.00 83.31 172 TRP A O 1
ATOM 1361 N N . LEU A 1 173 ? -0.779 4.488 -8.889 1.00 84.62 173 LEU A N 1
ATOM 1362 C CA . LEU A 1 173 ? -2.099 3.900 -9.102 1.00 84.62 173 LEU A CA 1
ATOM 1363 C C . LEU A 1 173 ? -2.410 2.838 -8.046 1.00 84.62 173 LEU A C 1
ATOM 1365 O O . LEU A 1 173 ? -1.503 2.177 -7.528 1.00 84.62 173 LEU A O 1
ATOM 1369 N N . THR A 1 174 ? -3.695 2.667 -7.749 1.00 85.06 174 THR A N 1
ATOM 1370 C CA . THR A 1 174 ? -4.201 1.536 -6.962 1.00 85.06 174 THR A CA 1
ATOM 1371 C C . THR A 1 174 ? -4.286 0.269 -7.819 1.00 85.06 174 THR A C 1
ATOM 1373 O O . THR A 1 174 ? -4.241 0.317 -9.051 1.00 85.06 174 THR A O 1
ATOM 1376 N N . LYS A 1 175 ? -4.428 -0.902 -7.182 1.00 84.25 175 LYS A N 1
ATOM 1377 C CA . LYS A 1 175 ? -4.546 -2.189 -7.893 1.00 84.25 175 LYS A CA 1
ATOM 1378 C C . LYS A 1 175 ? -5.710 -2.189 -8.896 1.00 84.25 175 LYS A C 1
ATOM 1380 O O . LYS A 1 175 ? -5.585 -2.752 -9.982 1.00 84.25 175 LYS A O 1
ATOM 1385 N N . GLU A 1 176 ? -6.819 -1.550 -8.540 1.00 86.44 176 GLU A N 1
ATOM 1386 C CA . GLU A 1 176 ? -8.019 -1.462 -9.375 1.00 86.44 176 GLU A CA 1
ATOM 1387 C C . GLU A 1 176 ? -7.809 -0.555 -10.589 1.00 86.44 176 GLU A C 1
ATOM 1389 O O . GLU A 1 176 ? -8.213 -0.898 -11.700 1.00 86.44 176 GLU A O 1
ATOM 1394 N N . GLU A 1 177 ? -7.102 0.559 -10.404 1.00 85.94 177 GLU A N 1
ATOM 1395 C CA . GLU A 1 177 ? -6.787 1.493 -11.485 1.00 85.94 177 GLU A CA 1
ATOM 1396 C C . GLU A 1 177 ? -5.789 0.892 -12.484 1.00 85.94 177 GLU A C 1
ATOM 1398 O O . GLU A 1 177 ? -5.980 1.011 -13.695 1.00 85.94 177 GLU A O 1
ATOM 1403 N N . ILE A 1 178 ? -4.766 0.167 -12.009 1.00 86.06 178 ILE A N 1
ATOM 1404 C CA . ILE A 1 178 ? -3.779 -0.495 -12.885 1.00 86.06 178 ILE A CA 1
ATOM 1405 C C . ILE A 1 178 ? -4.471 -1.477 -13.841 1.00 86.06 178 ILE A C 1
ATOM 1407 O O . ILE A 1 178 ? -4.114 -1.544 -15.019 1.00 86.06 178 ILE A O 1
ATOM 1411 N N . LYS A 1 179 ? -5.492 -2.203 -13.367 1.00 87.44 179 LYS A N 1
ATOM 1412 C CA . LYS A 1 179 ? -6.268 -3.142 -14.192 1.00 87.44 179 LYS A CA 1
ATOM 1413 C C . LYS A 1 179 ? -6.947 -2.457 -15.382 1.00 87.44 179 LYS A C 1
ATOM 1415 O O . LYS A 1 179 ? -7.089 -3.078 -16.432 1.00 87.44 179 LYS A O 1
ATOM 1420 N N . ALA A 1 180 ? -7.393 -1.212 -15.220 1.00 86.75 180 ALA A N 1
ATOM 1421 C CA . ALA A 1 180 ? -8.050 -0.458 -16.286 1.00 86.75 180 ALA A CA 1
ATOM 1422 C C . ALA A 1 180 ? -7.049 0.135 -17.292 1.00 86.75 180 ALA A C 1
ATOM 1424 O O . ALA A 1 180 ? -7.362 0.257 -18.477 1.00 86.75 180 ALA A O 1
ATOM 1425 N N . VAL A 1 181 ? -5.858 0.499 -16.813 1.00 85.62 181 VAL A N 1
ATOM 1426 C CA . VAL A 1 181 ? -4.844 1.240 -17.576 1.00 85.62 181 VAL A CA 1
ATOM 1427 C C . VAL A 1 181 ? -3.954 0.321 -18.425 1.00 85.62 181 VAL A C 1
ATOM 1429 O O . VAL A 1 181 ? -3.573 0.676 -19.542 1.00 85.62 181 VAL A O 1
ATOM 1432 N N . VAL A 1 182 ? -3.621 -0.864 -17.914 1.00 87.19 182 VAL A N 1
ATOM 1433 C CA . VAL A 1 182 ? -2.638 -1.769 -18.524 1.00 87.19 182 VAL A CA 1
ATOM 1434 C C . VAL A 1 182 ? -3.299 -2.792 -19.461 1.00 87.19 182 VAL A C 1
ATOM 1436 O O . VAL A 1 182 ? -4.480 -3.114 -19.334 1.00 87.19 182 VAL A O 1
ATOM 1439 N N . ASP A 1 183 ? -2.539 -3.322 -20.426 1.00 90.31 183 ASP A N 1
ATOM 1440 C CA . ASP A 1 183 ? -3.006 -4.388 -21.317 1.00 90.31 183 ASP A CA 1
ATOM 1441 C C . ASP A 1 183 ? -3.506 -5.623 -20.522 1.00 90.31 183 ASP A C 1
ATOM 1443 O O . ASP A 1 183 ? -2.802 -6.089 -19.618 1.00 90.31 183 ASP A O 1
ATOM 1447 N N . PRO A 1 184 ? -4.676 -6.211 -20.855 1.00 90.56 184 PRO A N 1
ATOM 1448 C CA . PRO A 1 184 ? -5.219 -7.374 -20.147 1.00 90.56 184 PRO A CA 1
ATOM 1449 C C . PRO A 1 184 ? -4.282 -8.594 -20.096 1.00 90.56 184 PRO A C 1
ATOM 1451 O O . PRO A 1 184 ? -4.267 -9.328 -19.104 1.00 90.56 184 PRO A O 1
ATOM 1454 N N . ALA A 1 185 ? -3.488 -8.824 -21.145 1.00 91.25 185 ALA A N 1
ATOM 1455 C CA . ALA A 1 185 ? -2.521 -9.917 -21.204 1.00 91.25 185 ALA A CA 1
ATOM 1456 C C . ALA A 1 185 ? -1.283 -9.644 -20.340 1.00 91.25 185 ALA A C 1
ATOM 1458 O O . ALA A 1 185 ? -0.645 -10.581 -19.860 1.00 91.25 185 ALA A O 1
ATOM 1459 N N . TYR A 1 186 ? -0.934 -8.374 -20.131 1.00 89.75 186 TYR A N 1
ATOM 1460 C CA . TYR A 1 186 ? 0.107 -7.994 -19.183 1.00 89.75 186 TYR A CA 1
ATOM 1461 C C . TYR A 1 186 ? -0.417 -8.054 -17.745 1.00 89.75 186 TYR A C 1
ATOM 1463 O O . TYR A 1 186 ? 0.255 -8.605 -16.875 1.00 89.75 186 TYR A O 1
ATOM 1471 N N . TRP A 1 187 ? -1.645 -7.581 -17.507 1.00 90.31 187 TRP A N 1
ATOM 1472 C CA . TRP A 1 187 ? -2.313 -7.627 -16.206 1.00 90.31 187 TRP A CA 1
ATOM 1473 C C . TRP A 1 187 ? -2.355 -9.041 -15.620 1.00 90.31 187 TRP A C 1
ATOM 1475 O O . TRP A 1 187 ? -1.974 -9.241 -14.467 1.00 90.31 187 TRP A O 1
ATOM 1485 N N . SER A 1 188 ? -2.731 -10.039 -16.427 1.00 91.44 188 SER A N 1
ATOM 1486 C CA . SER A 1 188 ? -2.801 -11.434 -15.975 1.00 91.44 188 SER A CA 1
ATOM 1487 C C . SER A 1 188 ? -1.463 -11.984 -15.465 1.00 91.44 188 SER A C 1
ATOM 1489 O O . SER A 1 188 ? -1.462 -12.875 -14.621 1.00 91.44 188 SER A O 1
ATOM 1491 N N . ARG A 1 189 ? -0.329 -11.430 -15.922 1.00 89.12 189 ARG A N 1
ATOM 1492 C CA . ARG A 1 189 ? 1.021 -11.821 -15.482 1.00 89.12 189 ARG A CA 1
ATOM 1493 C C . ARG A 1 189 ? 1.447 -11.160 -14.173 1.00 89.12 189 ARG A C 1
ATOM 1495 O O . ARG A 1 189 ? 2.292 -11.717 -13.478 1.00 89.12 189 ARG A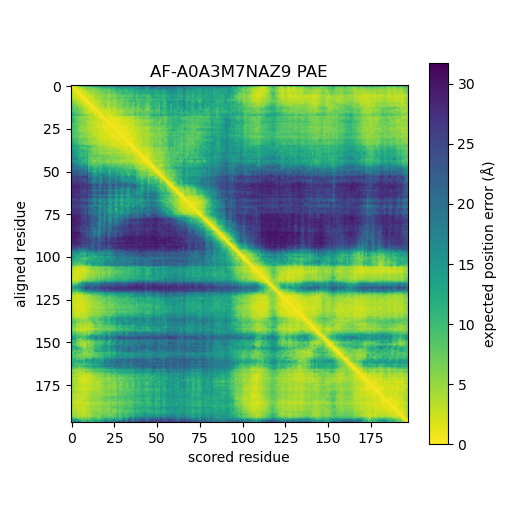 O 1
ATOM 1502 N N . ILE A 1 190 ? 0.923 -9.972 -13.864 1.00 88.00 190 ILE A N 1
ATOM 1503 C CA . ILE A 1 190 ? 1.381 -9.155 -12.726 1.00 88.00 190 ILE A CA 1
ATOM 1504 C C . ILE A 1 190 ? 0.394 -9.111 -11.553 1.00 88.00 190 ILE A C 1
ATOM 1506 O O . ILE A 1 190 ? 0.799 -8.786 -10.440 1.00 88.00 190 ILE A O 1
ATOM 1510 N N . GLN A 1 191 ? -0.884 -9.434 -11.774 1.00 87.81 191 GLN A N 1
ATOM 1511 C CA . GLN A 1 191 ? -1.966 -9.228 -10.799 1.00 87.81 191 GLN A CA 1
ATOM 1512 C C . GLN A 1 191 ? -1.743 -9.909 -9.440 1.00 87.81 191 GLN A C 1
ATOM 1514 O O . GLN A 1 191 ? -2.147 -9.359 -8.411 1.00 87.81 191 GLN A O 1
ATOM 1519 N N . ASP A 1 192 ? -1.081 -11.069 -9.433 1.00 86.81 192 ASP A N 1
ATOM 1520 C CA . ASP A 1 192 ? -0.826 -11.863 -8.226 1.00 86.81 192 ASP A CA 1
ATOM 1521 C C . ASP A 1 192 ? 0.320 -11.284 -7.385 1.00 86.81 192 ASP A C 1
ATOM 1523 O O . ASP A 1 192 ? 0.399 -11.526 -6.185 1.00 86.81 192 ASP A O 1
ATOM 1527 N N . MET A 1 193 ? 1.195 -10.474 -7.995 1.00 82.81 193 MET A N 1
ATOM 1528 C CA . MET A 1 193 ? 2.283 -9.785 -7.291 1.00 82.81 193 MET A CA 1
ATOM 1529 C C . MET A 1 193 ? 1.815 -8.497 -6.600 1.00 82.81 193 MET A C 1
ATOM 1531 O O . MET A 1 193 ? 2.524 -7.959 -5.749 1.00 82.81 193 MET A O 1
ATOM 1535 N N . LEU A 1 194 ? 0.642 -7.977 -6.975 1.00 83.38 194 LEU A N 1
ATOM 1536 C CA . LEU A 1 194 ? 0.080 -6.750 -6.421 1.00 83.38 194 LEU A CA 1
ATOM 1537 C C . LEU A 1 194 ? -0.774 -7.061 -5.192 1.00 83.38 194 LEU A C 1
ATOM 1539 O O . LEU A 1 194 ? -1.745 -7.818 -5.264 1.00 83.38 194 LEU A O 1
ATOM 1543 N N . VAL A 1 195 ? -0.459 -6.413 -4.074 1.00 76.44 195 VAL A N 1
ATOM 1544 C CA . VAL A 1 195 ? -1.276 -6.477 -2.858 1.00 76.44 195 VAL A CA 1
ATOM 1545 C C . VAL A 1 195 ? -2.543 -5.645 -3.073 1.00 76.44 195 VAL A C 1
ATOM 1547 O O . VAL A 1 195 ? -2.466 -4.535 -3.601 1.00 76.44 195 VAL A O 1
ATOM 1550 N N . ALA A 1 196 ? -3.705 -6.203 -2.722 1.00 66.75 196 ALA A N 1
ATOM 1551 C CA . ALA A 1 196 ? -4.940 -5.426 -2.652 1.00 66.75 196 ALA A CA 1
ATOM 1552 C C . ALA A 1 196 ? -4.794 -4.413 -1.509 1.00 66.75 196 ALA A C 1
ATOM 1554 O O . ALA A 1 196 ? -4.416 -4.804 -0.403 1.00 66.75 196 ALA A O 1
ATOM 1555 N N . GLN A 1 197 ? -4.977 -3.133 -1.828 1.00 57.53 197 GLN A N 1
ATOM 1556 C CA . GLN A 1 197 ? -4.929 -2.044 -0.854 1.00 57.53 197 GLN A CA 1
ATOM 1557 C C . GLN A 1 197 ? -6.308 -1.825 -0.258 1.00 57.53 197 GLN A C 1
ATOM 1559 O O . GLN A 1 197 ? -7.280 -1.988 -1.028 1.00 57.53 197 GLN A O 1
#

Sequence (197 aa):
MVKAGILLSRPPLLTPDTHPFEAAYHLYQRRLNERLVLPFTQYLYYKRGTPTWHDEVLVGDESGSDQRVLELLVDEEGRGAEFTPRGGNVKTGGLTRVTAADQRKGWELPSGPLLPLHQGKEGLREAARRVLAETCGPNMNTWFVGAHPARIFAGQANVQQAANPAYQDFQWLTKEEIKAVVDPAYWSRIQDMLVAQ

Nearest PDB structures (foldseek):
  6ywx-assembly1_6  TM=6.692E-01  e=3.223E-11  Neurospora crassa OR74A
  5mrc-assembly1_6  TM=6.527E-01  e=3.022E-08  Saccharomyces cerevisiae

pLDDT: mean 72.31, std 14.97, range [34.19, 91.44]

Radius of gyration: 26.47 Å; Cα contacts (8 Å, |Δi|>4): 166; chains: 1; bounding box: 60×32×74 Å

Mean predicted aligned error: 12.78 Å

Solvent-accessible surface area (backbone atoms only — not comparable to full-atom values): 12313 Å² total; per-residue (Å²): 135,72,64,28,66,44,52,80,43,70,75,79,92,65,84,79,85,76,52,74,67,55,52,53,48,52,52,51,52,48,57,52,44,66,73,70,50,79,79,84,64,57,72,83,81,38,58,84,90,40,73,76,44,50,50,52,70,72,63,57,72,49,76,81,35,72,67,45,43,48,47,55,48,49,52,55,66,61,45,73,71,71,75,64,70,93,55,65,52,98,88,57,60,79,79,76,74,85,45,78,47,67,79,65,39,64,60,72,70,61,61,37,68,59,52,79,44,102,88,46,73,50,50,64,48,57,36,25,52,50,44,45,37,33,47,29,23,80,61,48,49,68,46,67,79,53,79,73,53,34,36,47,83,47,71,57,76,37,41,90,72,20,77,40,81,88,51,83,76,86,82,93,70,54,67,73,52,45,61,74,51,30,42,71,78,56,40,72,75,46,56,88,80,53,72,84,126

Secondary structure (DSSP, 8-state):
--EEE--EEPPPSSPPPPPHHHHHHHHHHHHHHHHHSPPP-HHHHS-TTSHHHHHHHHHT-GGGSHHHHHHHHHHHHHTTT----SSS-TT--S-----HHHHHT-----EEEPPEETTEEPPHHHHHHHHHHHHH-S-EEEEE-SSS-EEEEEE---GGG-S-TT--------HHHHHHHS-HHHHHHHGGGSPP-

Foldseek 3Di:
DDKQFEDEDEDDPDDDDDDPVRVVVVVVVVVVCVVVDDPDDCVVVDPPPDPVVVVCVVVVPCCPPPVNVVVVVCVVVVCVPVPDPPAADPVDRDDDPVDPCQVVLVDDTQMDDFDADPPGTDQSQRNNVVSCCQQQNPQWDWDAPPSDYIYTDDGGGDRVPHNDPVHDDDDDDALVVNCSSHDVVVCVVCSVVHDHD